Protein 4URG (pdb70)

InterPro domains:
  IPR000160 GGDEF domain [PF00990] (88-239)
  IPR000160 GGDEF domain [PS50887] (118-248)
  IPR000160 GGDEF domain [SM00267] (77-247)
  IPR000160 GGDEF domain [TIGR00254] (84-241)
  IPR000160 GGDEF domain [cd01949] (89-239)
  IPR029787 Nucleotide cyclase [SSF55073] (93-240)
  IPR043128 Reverse transcriptase/Diguanylate cyclase domain [G3DSA:3.30.70.270] (81-245)
  IPR052163 Diguanylate Cyclase/Regulatory Protein [PTHR46663] (60-241)

Foldseek 3Di:
DPVLQPAAEQVRCQVLVQVLLVVCVVVVAKKKKKKKAWADLVVCCVPPNVVVSSQLVNQLSVQLCVQADPSKGWYPYDDRMIMIMGTRDDPVCVVVVCVSSQVSQQAFDQDVNDTHHIGMFMFMFMPPPQHSGPVRRNVRRVVRSVVVVD/DVLQPAAAVVVCQVVVQVLLVVCVVVVAKKKKKKKAWACLVVCCVPPNVVLSSQLQNQLSVLLCVLADPSKGWYDYDDGMIMIMHHRDDPVCVVVSLVSSQVSQQAWDCDPNDTHHIGMFMFMFMPPVQHSGPVRRVVRRVVQSVVCVVVVHRGGD

Radius of gyration: 20.71 Å; Cα contacts (8 Å, |Δi|>4): 534; chains: 2; bounding box: 66×49×37 Å

CATH classification: 3.30.70.270

Nearest PDB structures (foldseek):
  4urg-assembly1_A  TM=1.007E+00  e=1.126E-33  Thermotoga maritima
  4urs-assembly1_A  TM=9.923E-01  e=4.150E-30  Thermotoga maritima
  4urq-assembly1_Z  TM=9.548E-01  e=1.248E-26  Thermotoga maritima
  6et7-assembly1_B  TM=9.141E-01  e=1.870E-13  Idiomarina sp. A28L
  5llw-assembly1_B  TM=9.123E-01  e=2.002E-13  Idiomarina sp. A28L

Organism: Thermotoga maritima (strain ATCC 43589 / DSM 3109 / JCM 10099 / NBRC 100826 / MSB8) (NCBI:txid243274)

Solvent-accessible surface area: 16384 Å² total; per-residue (Å²): 102,14,35,55,22,46,2,18,51,49,62,93,0,29,101,73,0,44,184,55,5,92,60,1,157,185,84,71,77,88,0,2,0,0,6,0,31,6,51,33,5,158,63,15,24,104,97,91,16,35,88,19,2,20,88,0,6,109,39,1,1,136,71,0,90,96,129,15,182,242,62,21,13,3,0,41,26,16,32,28,40,0,0,0,0,4,50,68,17,94,95,127,97,11,157,61,18,42,111,93,0,38,58,5,1,130,70,69,6,188,18,164,137,112,130,9,62,5,78,4,51,34,3,16,0,49,7,72,133,30,11,141,52,0,76,72,0,5,134,42,0,54,102,99,7,128,125,92,103,155,35,113,43,20,68,2,39,74,41,160,108,0,35,112,39,0,58,162,35,4,85,77,1,127,213,89,70,69,102,0,2,0,0,2,0,6,5,23,36,10,123,57,15,35,112,99,103,28,65,128,12,0,26,83,0,2,107,37,0,0,137,69,0,89,108,108,20,133,246,66,15,5,4,0,11,51,21,35,41,26,0,0,0,0,1,37,35,10,101,101,137,118,8,135,50,7,1,106,78,0,12,55,3,0,120,75,79,2,147,7,138,134,62,122,9,62,8,56,0,6,0,0,0,0,35,8,77,115,32,15,121,45,0,85,76,0,7,162,33,0,26,69,37,0,22,98,0,51,90,104,146,48,55,67,66,59

B-factor: mean 25.07, std 15.06, range [3.0, 107.44]

Sequence (306 aa):
HDPLTGLPNRRYFFELGNRYLDLAKREGKKVFVLFVDLAGFKAINDTYGHLSGDEVLKTVSKRILDRVRRSDVVARYGGDEFTILLYDMKEEYLKSLLERILSTFREPVRVENKHLSVTPNIGVARFPEDGENLEELLKVADMRMYKAKEDPLTGLPNRRYFFELGNRYLDLAKREGKKVFVLFVDLAGFKAINDTYGHHLSGDEVLKTVSKRILDRRVRRSDVVARYGGDEFTILLYDMKEEYLKSLLERILSTFREPVRVENNKHLSVTPNIGVARFPEDGENLEELLKVADMRMYKAKEMKVPYFS

Structure (mmCIF, N/CA/C/O backbone):
data_4URG
#
_entry.id   4URG
#
_cell.length_a   108.890
_cell.length_b   52.120
_cell.length_c   73.710
_cell.angle_alpha   90.00
_cell.angle_beta   124.05
_cell.angle_gamma   90.00
#
_symmetry.space_group_name_H-M   'C 1 2 1'
#
loop_
_entity.id
_entity.type
_entity.pdbx_description
1 polymer 'DIGUANYLATE CYCLASE'
2 non-polymer "9,9'-[(2R,3R,3aS,5S,7aR,9R,10R,10aS,12S,14aR)-3,5,10,12-tetrahydroxy-5,12-dioxidooctahydro-2H,7H-difuro[3,2-d:3',2'-j][1,3,7,9,2,8]tetraoxadiphosphacyclododecine-2,9-diyl]bis(2-amino-1,9-dihydro-6H-purin-6-one)"
3 water water
#
loop_
_atom_site.group_PDB
_atom_site.id
_atom_site.type_symbol
_atom_site.label_atom_id
_atom_site.label_alt_id
_atom_site.label_comp_id
_atom_site.label_asym_id
_atom_site.label_entity_id
_atom_site.label_seq_id
_atom_site.pdbx_PDB_ins_code
_atom_site.Cartn_x
_atom_site.Cartn_y
_atom_site.Cartn_z
_atom_site.occupancy
_atom_site.B_iso_or_equiv
_atom_site.auth_seq_id
_atom_site.auth_comp_id
_atom_site.auth_asym_id
_atom_site.auth_atom_id
_atom_site.pdbx_PDB_model_num
ATOM 1 N N . HIS A 1 1 ? 2.940 -0.856 6.552 1.00 29.06 90 HIS A N 1
ATOM 2 C CA . HIS A 1 1 ? 3.593 -0.100 7.613 1.00 28.96 90 HIS A CA 1
ATOM 3 C C . HIS A 1 1 ? 2.773 0.018 8.892 1.00 30.47 90 HIS A C 1
ATOM 4 O O . HIS A 1 1 ? 1.541 0.045 8.832 1.00 30.52 90 HIS A O 1
ATOM 11 N N . ASP A 1 2 ? 3.466 0.093 10.053 1.00 22.10 91 ASP A N 1
ATOM 12 C CA . ASP A 1 2 ? 2.829 0.238 11.361 1.00 19.57 91 ASP A CA 1
ATOM 13 C C . ASP A 1 2 ? 1.868 1.448 11.345 1.00 21.76 91 ASP A C 1
ATOM 14 O O . ASP A 1 2 ? 2.316 2.548 11.032 1.00 21.04 91 ASP A O 1
ATOM 19 N N . PRO A 1 3 ? 0.550 1.294 11.618 1.00 19.19 92 PRO A N 1
ATOM 20 C CA . PRO A 1 3 ? -0.331 2.475 11.561 1.00 19.20 92 PRO A CA 1
ATOM 21 C C . PRO A 1 3 ? 0.021 3.600 12.536 1.00 21.74 92 PRO A C 1
ATOM 22 O O . PRO A 1 3 ? -0.030 4.755 12.132 1.00 20.97 92 PRO A O 1
ATOM 26 N N . LEU A 1 4 ? 0.405 3.276 13.794 1.00 18.69 93 LEU A N 1
ATOM 27 C CA . LEU A 1 4 ? 0.719 4.313 14.793 1.00 18.89 93 LEU A CA 1
ATOM 28 C C . LEU A 1 4 ? 1.943 5.168 14.497 1.00 22.47 93 LEU A C 1
ATOM 29 O O . LEU A 1 4 ? 1.841 6.394 14.480 1.00 21.74 93 LEU A O 1
ATOM 34 N N . THR A 1 5 ? 3.090 4.525 14.240 1.00 19.28 94 THR A N 1
ATOM 35 C CA . THR A 1 5 ? 4.364 5.221 14.006 1.00 18.95 94 THR A CA 1
ATOM 36 C C . THR A 1 5 ? 4.714 5.514 12.540 1.00 22.91 94 THR A C 1
ATOM 37 O O . THR A 1 5 ? 5.609 6.324 12.293 1.00 23.00 94 THR A O 1
ATOM 41 N N . GLY A 1 6 ? 4.071 4.818 11.601 1.00 19.47 95 GLY A N 1
ATOM 42 C CA . GLY A 1 6 ? 4.376 4.941 10.173 1.00 19.77 95 GLY A CA 1
ATOM 43 C C . GLY A 1 6 ? 5.651 4.194 9.779 1.00 23.85 95 GLY A C 1
ATOM 44 O O . GLY A 1 6 ? 6.045 4.163 8.608 1.00 23.71 95 GLY A O 1
ATOM 45 N N . LEU A 1 7 ? 6.300 3.553 10.751 1.00 19.15 96 LEU A N 1
ATOM 46 C CA . LEU A 1 7 ? 7.530 2.802 10.523 1.00 17.68 96 LEU A CA 1
ATOM 47 C C . LEU A 1 7 ? 7.233 1.450 9.912 1.00 22.28 96 LEU A C 1
ATOM 48 O O . LEU A 1 7 ? 6.158 0.896 10.151 1.00 22.39 96 LEU A O 1
ATOM 53 N N . PRO A 1 8 ? 8.224 0.807 9.247 1.00 19.46 97 PRO A N 1
ATOM 54 C CA . PRO A 1 8 ? 8.029 -0.597 8.818 1.00 19.19 97 PRO A CA 1
ATOM 55 C C . PRO A 1 8 ? 7.681 -1.482 10.010 1.00 21.97 97 PRO A C 1
ATOM 56 O O . PRO A 1 8 ? 8.118 -1.184 11.123 1.00 21.84 97 PRO A O 1
ATOM 60 N N . ASN A 1 9 ? 6.895 -2.544 9.816 1.00 17.92 98 ASN A N 1
ATOM 61 C CA . ASN A 1 9 ? 6.556 -3.460 10.894 1.00 18.85 98 ASN A CA 1
ATOM 62 C C . ASN A 1 9 ? 7.575 -4.600 10.933 1.00 24.34 98 ASN A C 1
ATOM 63 O O . ASN A 1 9 ? 8.539 -4.564 10.171 1.00 24.48 98 ASN A O 1
ATOM 68 N N . ARG A 1 10 ? 7.338 -5.606 11.813 1.00 23.34 99 ARG A N 1
ATOM 69 C CA . ARG A 1 10 ? 8.134 -6.833 12.000 1.00 24.94 99 ARG A CA 1
ATOM 70 C C . ARG A 1 10 ? 8.272 -7.564 10.662 1.00 29.60 99 ARG A C 1
ATOM 71 O O . ARG A 1 10 ? 9.389 -7.924 10.282 1.00 27.34 99 ARG A O 1
ATOM 79 N N . ARG A 1 11 ? 7.143 -7.730 9.932 1.00 28.13 100 ARG A N 1
ATOM 80 C CA . ARG A 1 11 ? 7.099 -8.385 8.622 1.00 29.28 100 ARG A CA 1
ATOM 81 C C . ARG A 1 11 ? 7.987 -7.668 7.592 1.00 31.42 100 ARG A C 1
ATOM 82 O O . ARG A 1 11 ? 8.787 -8.318 6.923 1.00 30.91 100 ARG A O 1
ATOM 90 N N . TYR A 1 12 ? 7.887 -6.334 7.525 1.00 27.75 101 TYR A N 1
ATOM 91 C CA . TYR A 1 12 ? 8.648 -5.479 6.628 1.00 27.42 101 TYR A CA 1
ATOM 92 C C . TYR A 1 12 ? 10.130 -5.374 6.989 1.00 29.07 101 TYR A C 1
ATOM 93 O O . TYR A 1 12 ? 10.962 -5.289 6.089 1.00 29.78 101 TYR A O 1
ATOM 102 N N . PHE A 1 13 ? 10.469 -5.390 8.297 1.00 21.11 102 PHE A N 1
ATOM 103 C CA . PHE A 1 13 ? 11.855 -5.352 8.761 1.00 17.98 102 PHE A CA 1
ATOM 104 C C . PHE A 1 13 ? 12.600 -6.553 8.201 1.00 20.42 102 PHE A C 1
ATOM 105 O O . PHE A 1 13 ? 13.773 -6.452 7.850 1.00 19.55 102 PHE A O 1
ATOM 113 N N . PHE A 1 14 ? 11.903 -7.679 8.101 1.00 18.77 103 PHE A N 1
ATOM 114 C CA . PHE A 1 14 ? 12.481 -8.908 7.565 1.00 20.25 103 PHE A CA 1
ATOM 115 C C . PHE A 1 14 ? 12.643 -8.872 6.059 1.00 24.33 103 PHE A C 1
ATOM 116 O O . PHE A 1 14 ? 13.727 -9.172 5.556 1.00 24.86 103 PHE A O 1
ATOM 124 N N . GLU A 1 15 ? 11.543 -8.574 5.349 1.00 21.35 104 GLU A N 1
ATOM 125 C CA . GLU A 1 15 ? 11.502 -8.455 3.889 1.00 20.63 104 GLU A CA 1
ATOM 126 C C . GLU A 1 15 ? 12.628 -7.529 3.413 1.00 23.75 104 GLU A C 1
ATOM 127 O O . GLU A 1 15 ? 13.388 -7.899 2.516 1.00 23.60 104 GLU A O 1
ATOM 133 N N . LEU A 1 16 ? 12.792 -6.363 4.070 1.00 19.95 105 LEU A N 1
ATOM 134 C CA . LEU A 1 16 ? 13.857 -5.397 3.763 1.00 18.99 105 LEU A CA 1
ATOM 135 C C . LEU A 1 16 ? 15.236 -5.896 4.229 1.00 20.73 105 LEU A C 1
ATOM 136 O O . LEU A 1 16 ? 16.172 -5.937 3.437 1.00 19.14 105 LEU A O 1
ATOM 141 N N . GLY A 1 17 ? 15.362 -6.170 5.533 1.00 16.05 106 GLY A N 1
ATOM 142 C CA . GLY A 1 17 ? 16.589 -6.593 6.202 1.00 15.03 106 GLY A CA 1
ATOM 143 C C . GLY A 1 17 ? 17.266 -7.803 5.601 1.00 16.52 106 GLY A C 1
ATOM 144 O O . GLY A 1 17 ? 18.491 -7.832 5.526 1.00 15.38 106 GLY A O 1
ATOM 145 N N . ASN A 1 18 ? 16.494 -8.801 5.158 1.00 15.05 107 ASN A N 1
ATOM 146 C CA . ASN A 1 18 ? 17.111 -9.983 4.515 1.00 15.53 107 ASN A CA 1
ATOM 147 C C . ASN A 1 18 ? 17.870 -9.656 3.229 1.00 16.56 107 ASN A C 1
ATOM 148 O O . ASN A 1 18 ? 18.978 -10.185 3.009 1.00 15.49 107 ASN A O 1
ATOM 153 N N . ARG A 1 19 ? 17.356 -8.680 2.466 1.00 14.20 108 ARG A N 1
ATOM 154 C CA . ARG A 1 19 ? 18.028 -8.186 1.269 1.00 13.53 108 ARG A CA 1
ATOM 155 C C . ARG A 1 19 ? 19.288 -7.445 1.611 1.00 14.39 108 ARG A C 1
ATOM 156 O O . ARG A 1 19 ? 20.293 -7.609 0.919 1.00 13.89 108 ARG A O 1
ATOM 164 N N . TYR A 1 20 ? 19.260 -6.608 2.680 1.00 12.93 109 TYR A N 1
ATOM 165 C CA . TYR A 1 20 ? 20.492 -5.922 3.127 1.00 12.21 109 TYR A CA 1
ATOM 166 C C . TYR A 1 20 ? 21.568 -6.900 3.537 1.00 13.15 109 TYR A C 1
ATOM 167 O O . TYR A 1 20 ? 22.758 -6.618 3.344 1.00 11.79 109 TYR A O 1
ATOM 176 N N . LEU A 1 21 ? 21.162 -8.021 4.168 1.00 12.11 110 LEU A N 1
ATOM 177 C CA . LEU A 1 21 ? 22.150 -9.028 4.570 1.00 12.02 110 LEU A CA 1
ATOM 178 C C . LEU A 1 21 ? 22.772 -9.697 3.356 1.00 13.33 110 LEU A C 1
ATOM 179 O O . LEU A 1 21 ? 23.971 -9.963 3.347 1.00 14.92 110 LEU A O 1
ATOM 184 N N . ASP A 1 22 ? 21.970 -9.925 2.337 1.00 10.66 111 ASP A N 1
ATOM 185 C CA . ASP A 1 22 ? 22.427 -10.521 1.077 1.00 10.86 111 ASP A CA 1
ATOM 186 C C . ASP A 1 22 ? 23.376 -9.543 0.389 1.00 12.57 111 ASP A C 1
ATOM 187 O O . ASP A 1 22 ? 24.413 -9.949 -0.127 1.00 11.07 111 ASP A O 1
ATOM 192 N N . LEU A 1 23 ? 23.049 -8.225 0.442 1.00 9.05 112 LEU A N 1
ATOM 193 C CA . LEU A 1 23 ? 23.919 -7.194 -0.128 1.00 7.58 112 LEU A CA 1
ATOM 194 C C . LEU A 1 23 ? 25.245 -7.142 0.602 1.00 10.48 112 LEU A C 1
ATOM 195 O O . LEU A 1 23 ? 26.293 -7.062 -0.053 1.00 8.78 112 LEU A O 1
ATOM 200 N N . ALA A 1 24 ? 25.213 -7.164 1.963 1.00 8.21 113 ALA A N 1
ATOM 201 C CA . ALA A 1 24 ? 26.429 -7.096 2.776 1.00 8.51 113 ALA A CA 1
ATOM 202 C C . ALA A 1 24 ? 27.331 -8.287 2.480 1.00 13.77 113 ALA A C 1
ATOM 203 O O . ALA A 1 24 ? 28.544 -8.133 2.453 1.00 14.87 113 ALA A O 1
ATOM 205 N N . LYS A 1 25 ? 26.737 -9.472 2.266 1.00 11.37 114 LYS A N 1
ATOM 206 C CA . LYS A 1 25 ? 27.473 -10.704 1.922 1.00 12.12 114 LYS A CA 1
ATOM 207 C C . LYS A 1 25 ? 28.271 -10.496 0.621 1.00 15.01 114 LYS A C 1
ATOM 208 O O . LYS A 1 25 ? 29.480 -10.747 0.544 1.00 14.28 114 LYS A O 1
ATOM 214 N N . ARG A 1 26 ? 27.581 -9.996 -0.396 1.00 13.85 115 ARG A N 1
ATOM 215 C CA . ARG A 1 26 ? 28.186 -9.724 -1.689 1.00 13.23 115 ARG A CA 1
ATOM 216 C C . ARG A 1 26 ? 29.261 -8.625 -1.603 1.00 15.96 115 ARG A C 1
ATOM 217 O O . ARG A 1 26 ? 30.359 -8.790 -2.148 1.00 15.89 115 ARG A O 1
ATOM 225 N N . GLU A 1 27 ? 28.966 -7.520 -0.902 1.00 11.84 116 GLU A N 1
ATOM 226 C CA . GLU A 1 27 ? 29.875 -6.374 -0.762 1.00 10.57 116 GLU A CA 1
ATOM 227 C C . GLU A 1 27 ? 30.976 -6.537 0.261 1.00 16.08 116 GLU A C 1
ATOM 228 O O . GLU A 1 27 ? 31.873 -5.702 0.287 1.00 16.53 116 GLU A O 1
ATOM 234 N N . GLY A 1 28 ? 30.921 -7.596 1.071 1.00 14.06 117 GLY A N 1
ATOM 235 C CA . GLY A 1 28 ? 31.933 -7.837 2.091 1.00 14.15 117 GLY A CA 1
ATOM 236 C C . GLY A 1 28 ? 31.825 -6.812 3.204 1.00 18.95 117 GLY A C 1
ATOM 237 O O . GLY A 1 28 ? 32.837 -6.355 3.735 1.00 17.16 117 GLY A O 1
ATOM 238 N N . LYS A 1 29 ? 30.570 -6.397 3.529 1.00 14.64 118 LYS A N 1
ATOM 239 C CA . LYS A 1 29 ? 30.344 -5.413 4.595 1.00 13.94 118 LYS A CA 1
ATOM 240 C C . LYS A 1 29 ? 29.686 -6.046 5.818 1.00 12.84 118 LYS A C 1
ATOM 241 O O . LYS A 1 29 ? 29.128 -7.132 5.721 1.00 12.75 118 LYS A O 1
ATOM 247 N N . LYS A 1 30 ? 29.787 -5.381 6.971 1.00 10.20 119 LYS A N 1
ATOM 248 C CA . LYS A 1 30 ? 29.154 -5.862 8.210 1.00 9.74 119 LYS A CA 1
ATOM 249 C C . LYS A 1 30 ? 27.846 -5.121 8.429 1.00 11.03 119 LYS A C 1
ATOM 250 O O . LYS A 1 30 ? 27.722 -3.971 8.007 1.00 10.85 119 LYS A O 1
ATOM 256 N N . VAL A 1 31 ? 26.883 -5.762 9.078 1.00 7.23 120 VAL A N 1
ATOM 257 C CA . VAL A 1 31 ? 25.601 -5.124 9.374 1.00 6.73 120 VAL A CA 1
ATOM 258 C C . VAL A 1 31 ? 25.373 -5.315 10.8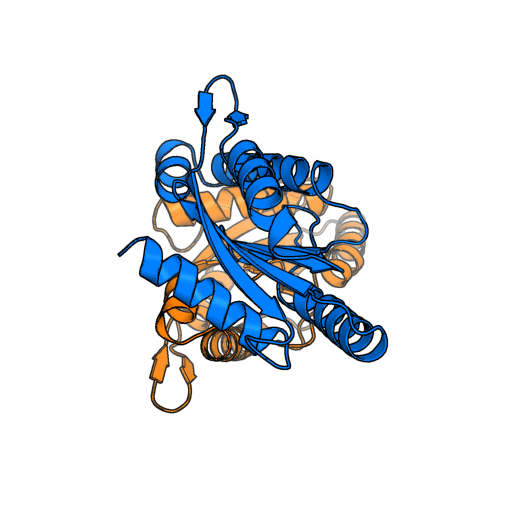87 1.00 11.12 120 VAL A C 1
ATOM 259 O O . VAL A 1 31 ? 25.624 -6.407 11.414 1.00 10.99 120 VAL A O 1
ATOM 263 N N . PHE A 1 32 ? 24.949 -4.244 11.595 1.00 5.73 121 PHE A N 1
ATOM 264 C CA . PHE A 1 32 ? 24.723 -4.373 13.028 1.00 5.93 121 PHE A CA 1
ATOM 265 C C . PHE A 1 32 ? 23.231 -4.301 13.227 1.00 9.86 121 PHE A C 1
ATOM 266 O O . PHE A 1 32 ? 22.566 -3.519 12.545 1.00 8.99 121 PHE A O 1
ATOM 274 N N . VAL A 1 33 ? 22.702 -5.200 14.073 1.00 7.42 122 VAL A N 1
ATOM 275 C CA . VAL A 1 33 ? 21.257 -5.324 14.361 1.00 7.54 122 VAL A CA 1
ATOM 276 C C . VAL A 1 33 ? 21.082 -4.972 15.832 1.00 10.77 122 VAL A C 1
ATOM 277 O O . VAL A 1 33 ? 21.678 -5.626 16.693 1.00 10.43 122 VAL A O 1
ATOM 281 N N . LEU A 1 34 ? 20.296 -3.923 16.102 1.00 7.26 123 LEU A N 1
ATOM 282 C CA . LEU A 1 34 ? 20.055 -3.451 17.451 1.00 8.35 123 LEU A CA 1
ATOM 283 C C . LEU A 1 34 ? 18.631 -3.824 17.835 1.00 13.49 123 LEU A C 1
ATOM 284 O O . LEU A 1 34 ? 17.713 -3.620 17.040 1.00 13.40 123 LEU A O 1
ATOM 289 N N . PHE A 1 35 ? 18.459 -4.387 19.047 1.00 10.26 124 PHE A N 1
ATOM 290 C CA . PHE A 1 35 ? 17.140 -4.717 19.589 1.00 11.20 124 PHE A CA 1
ATOM 291 C C . PHE A 1 35 ? 16.954 -3.764 20.752 1.00 12.46 124 PHE A C 1
ATOM 292 O O . PHE A 1 35 ? 17.752 -3.785 21.687 1.00 12.23 124 PHE A O 1
ATOM 300 N N . VAL A 1 36 ? 15.944 -2.881 20.668 1.00 10.35 125 VAL A N 1
ATOM 301 C CA . VAL A 1 36 ? 15.689 -1.803 21.631 1.00 9.37 125 VAL A CA 1
ATOM 302 C C . VAL A 1 36 ? 14.378 -2.068 22.354 1.00 14.65 125 VAL A C 1
ATOM 303 O O . VAL A 1 36 ? 13.321 -2.120 21.721 1.00 12.82 125 VAL A O 1
ATOM 307 N N . ASP A 1 37 ? 14.452 -2.238 23.675 1.00 12.93 126 ASP A N 1
ATOM 308 C CA . ASP A 1 37 ? 13.274 -2.419 24.510 1.00 14.33 126 ASP A CA 1
ATOM 309 C C . ASP A 1 37 ? 13.078 -1.119 25.236 1.00 15.62 126 ASP A C 1
ATOM 310 O O . ASP A 1 37 ? 14.060 -0.512 25.666 1.00 14.66 126 ASP A O 1
ATOM 315 N N . LEU A 1 38 ? 11.830 -0.678 25.386 1.00 13.56 127 LEU A N 1
ATOM 316 C CA . LEU A 1 38 ? 11.537 0.568 26.089 1.00 13.24 127 LEU A CA 1
ATOM 317 C C . LEU A 1 38 ? 10.760 0.221 27.349 1.00 18.91 127 LEU A C 1
ATOM 318 O O . LEU A 1 38 ? 9.689 -0.391 27.261 1.00 19.20 127 LEU A O 1
ATOM 323 N N . ALA A 1 39 ? 11.327 0.545 28.507 1.00 15.08 128 ALA A N 1
ATOM 324 C CA . ALA A 1 39 ? 10.683 0.297 29.788 1.00 14.87 128 ALA A CA 1
ATOM 325 C C . ALA A 1 39 ? 9.978 1.579 30.243 1.00 21.00 128 ALA A C 1
ATOM 326 O O . ALA A 1 39 ? 10.450 2.685 29.940 1.00 20.88 128 ALA A O 1
ATOM 328 N N . GLY A 1 40 ? 8.824 1.417 30.894 1.00 17.47 129 GLY A N 1
ATOM 329 C CA . GLY A 1 40 ? 8.074 2.553 31.411 1.00 17.51 129 GLY A CA 1
ATOM 330 C C . GLY A 1 40 ? 6.746 2.824 30.750 1.00 22.14 129 GLY A C 1
ATOM 331 O O . GLY A 1 40 ? 6.013 3.696 31.226 1.00 19.85 129 GLY A O 1
ATOM 332 N N . PHE A 1 41 ? 6.353 2.023 29.718 1.00 19.06 130 PHE A N 1
ATOM 333 C CA . PHE A 1 41 ? 5.039 2.187 29.084 1.00 18.94 130 PHE A CA 1
ATOM 334 C C . PHE A 1 41 ? 3.905 1.668 29.966 1.00 23.19 130 PHE A C 1
ATOM 335 O O . PHE A 1 41 ? 2.797 2.195 29.868 1.00 21.29 130 PHE A O 1
ATOM 343 N N . LYS A 1 42 ? 4.170 0.659 30.826 1.00 21.88 131 LYS A N 1
ATOM 344 C CA . LYS A 1 42 ? 3.131 0.148 31.717 1.00 22.55 131 LYS A CA 1
ATOM 345 C C . LYS A 1 42 ? 2.694 1.273 32.671 1.00 24.88 131 LYS A C 1
ATOM 346 O O . LYS A 1 42 ? 1.500 1.496 32.813 1.00 23.61 131 LYS A O 1
ATOM 352 N N . ALA A 1 43 ? 3.662 1.978 33.301 1.00 20.92 132 ALA A N 1
ATOM 353 C CA . ALA A 1 43 ? 3.357 3.092 34.212 1.00 20.03 132 ALA A CA 1
ATOM 354 C C . ALA A 1 43 ? 2.641 4.230 33.476 1.00 20.73 132 ALA A C 1
ATOM 355 O O . ALA A 1 43 ? 1.646 4.758 33.986 1.00 22.00 132 ALA A O 1
ATOM 357 N N . ILE A 1 44 ? 3.100 4.574 32.248 1.00 15.67 133 ILE A N 1
ATOM 358 C CA . ILE A 1 44 ? 2.456 5.649 31.471 1.00 15.11 133 ILE A CA 1
ATOM 359 C C . ILE A 1 44 ? 1.022 5.265 31.113 1.00 20.88 133 ILE A C 1
ATOM 360 O O . ILE A 1 44 ? 0.113 6.095 31.232 1.00 20.39 133 ILE A O 1
ATOM 365 N N . ASN A 1 45 ? 0.834 4.012 30.652 1.00 17.64 134 ASN A N 1
ATOM 366 C CA . ASN A 1 45 ? -0.477 3.521 30.242 1.00 17.88 134 ASN A CA 1
ATOM 367 C C . ASN A 1 45 ? -1.416 3.450 31.433 1.00 22.63 134 ASN A C 1
ATOM 368 O O . ASN A 1 45 ? -2.548 3.897 31.307 1.00 22.32 134 ASN A O 1
ATOM 373 N N . ASP A 1 46 ? -0.941 2.942 32.585 1.00 20.38 135 ASP A N 1
ATOM 374 C CA . ASP A 1 46 ? -1.776 2.833 33.794 1.00 20.50 135 ASP A CA 1
ATOM 375 C C . ASP A 1 46 ? -2.186 4.188 34.357 1.00 25.25 135 ASP A C 1
ATOM 376 O O . ASP A 1 46 ? -3.340 4.367 34.747 1.00 27.08 135 ASP A O 1
ATOM 381 N N . THR A 1 47 ? -1.266 5.149 34.359 1.00 20.04 136 THR A N 1
ATOM 382 C CA . THR A 1 47 ? -1.510 6.473 34.918 1.00 18.53 136 THR A CA 1
ATOM 383 C C . THR A 1 47 ? -2.316 7.419 34.019 1.00 21.84 136 THR A C 1
ATOM 384 O O . THR A 1 47 ? -3.296 8.029 34.471 1.00 22.11 136 THR A O 1
ATOM 388 N N . TYR A 1 48 ? -1.881 7.574 32.765 1.00 16.15 137 TYR A N 1
ATOM 389 C CA . TYR A 1 48 ? -2.428 8.531 31.817 1.00 15.75 137 TYR A CA 1
ATOM 390 C C . TYR A 1 48 ? -3.341 7.962 30.728 1.00 21.31 137 TYR A C 1
ATOM 391 O O . TYR A 1 48 ? -3.999 8.735 30.045 1.00 22.57 137 TYR A O 1
ATOM 400 N N . GLY A 1 49 ? -3.346 6.649 30.555 1.00 20.24 138 GLY A N 1
ATOM 401 C CA . GLY A 1 49 ? -4.133 6.006 29.513 1.00 21.06 138 GLY A CA 1
ATOM 402 C C . GLY A 1 49 ? -3.270 5.610 28.330 1.00 24.45 138 GLY A C 1
ATOM 403 O O . GLY A 1 49 ? -2.209 6.212 28.097 1.00 22.33 138 GLY A O 1
ATOM 404 N N . HIS A 1 50 ? -3.724 4.602 27.565 1.00 20.72 139 HIS A N 1
ATOM 405 C CA . HIS A 1 50 ? -2.986 4.081 26.402 1.00 21.78 139 HIS A CA 1
ATOM 406 C C . HIS A 1 50 ? -2.705 5.104 25.309 1.00 23.35 139 HIS A C 1
ATOM 407 O O . HIS A 1 50 ? -1.662 5.004 24.643 1.00 22.48 139 HIS A O 1
ATOM 414 N N . LEU A 1 51 ? -3.603 6.094 25.152 1.00 19.58 140 LEU A N 1
ATOM 415 C CA . LEU A 1 51 ? -3.457 7.163 24.178 1.00 21.13 140 LEU A CA 1
ATOM 416 C C . LEU A 1 51 ? -2.238 8.030 24.449 1.00 23.34 140 LEU A C 1
ATOM 417 O O . LEU A 1 51 ? -1.572 8.410 23.499 1.00 22.40 140 LEU A O 1
ATOM 422 N N . SER A 1 52 ? -1.922 8.326 25.735 1.00 18.33 141 SER A N 1
ATOM 423 C CA . SER A 1 52 ? -0.717 9.090 26.094 1.00 17.14 141 SER A CA 1
ATOM 424 C C . SER A 1 52 ? 0.509 8.244 25.795 1.00 18.04 141 SER A C 1
ATOM 425 O O . SER A 1 52 ? 1.490 8.788 25.286 1.00 19.58 141 SER A O 1
ATOM 428 N N . GLY A 1 53 ? 0.428 6.933 26.075 1.00 14.80 142 GLY A N 1
ATOM 429 C CA . GLY A 1 53 ? 1.500 5.976 25.770 1.00 15.75 142 GLY A CA 1
ATOM 430 C C . GLY A 1 53 ? 1.777 5.927 24.276 1.00 19.55 142 GLY A C 1
ATOM 431 O O . GLY A 1 53 ? 2.935 5.910 23.843 1.00 17.06 142 GLY A O 1
ATOM 432 N N . ASP A 1 54 ? 0.694 5.972 23.464 1.00 16.97 143 ASP A N 1
ATOM 433 C CA . ASP A 1 54 ? 0.783 6.001 21.997 1.00 16.97 143 ASP A CA 1
ATOM 434 C C . ASP A 1 54 ? 1.444 7.285 21.508 1.00 20.16 143 ASP A C 1
ATOM 435 O O . ASP A 1 54 ? 2.248 7.223 20.581 1.00 18.45 143 ASP A O 1
ATOM 440 N N . GLU A 1 55 ? 1.154 8.444 22.151 1.00 16.41 144 GLU A N 1
ATOM 441 C CA . GLU A 1 55 ? 1.811 9.715 21.810 1.00 15.63 144 GLU A CA 1
ATOM 442 C C . GLU A 1 55 ? 3.320 9.666 22.110 1.00 16.26 144 GLU A C 1
ATOM 443 O O . GLU A 1 55 ? 4.105 10.233 21.341 1.00 15.25 144 GLU A O 1
ATOM 449 N N . VAL A 1 56 ? 3.713 9.007 23.216 1.00 12.58 145 VAL A N 1
ATOM 450 C CA . VAL A 1 56 ? 5.126 8.808 23.578 1.00 13.72 145 VAL A CA 1
ATOM 451 C C . VAL A 1 56 ? 5.823 7.956 22.478 1.00 18.20 145 VAL A C 1
ATOM 452 O O . VAL A 1 56 ? 6.885 8.351 21.977 1.00 16.90 145 VAL A O 1
ATOM 456 N N . LEU A 1 57 ? 5.187 6.828 22.073 1.00 15.44 146 LEU A N 1
ATOM 457 C CA . LEU A 1 57 ? 5.710 5.947 21.021 1.00 16.46 146 LEU A CA 1
ATOM 458 C C . LEU A 1 57 ? 5.926 6.680 19.703 1.00 19.21 146 LEU A C 1
ATOM 459 O O . LEU A 1 57 ? 6.972 6.499 19.063 1.00 16.40 146 LEU A O 1
ATOM 464 N N . LYS A 1 58 ? 4.941 7.508 19.305 1.00 14.86 147 LYS A N 1
ATOM 465 C CA . LYS A 1 58 ? 4.965 8.297 18.080 1.00 15.45 147 LYS A CA 1
ATOM 466 C C . LYS A 1 58 ? 6.105 9.313 18.065 1.00 17.51 147 LYS A C 1
ATOM 467 O O . LYS A 1 58 ? 6.784 9.444 17.047 1.00 16.25 147 LYS A O 1
ATOM 473 N N . THR A 1 59 ? 6.322 10.024 19.175 1.00 13.27 148 THR A N 1
ATOM 474 C CA . THR A 1 59 ? 7.390 11.026 19.284 1.00 12.76 148 THR A CA 1
ATOM 475 C C . THR A 1 59 ? 8.769 10.374 19.267 1.00 16.16 148 THR A C 1
ATOM 476 O O . THR A 1 59 ? 9.651 10.838 18.559 1.00 17.62 148 THR A O 1
ATOM 480 N N . VAL A 1 60 ? 8.942 9.299 20.031 1.00 13.27 149 VAL A N 1
ATOM 481 C CA . VAL A 1 60 ? 10.173 8.515 20.147 1.00 13.53 149 VAL A CA 1
ATOM 482 C C . VAL A 1 60 ? 10.565 7.921 18.753 1.00 14.52 149 VAL A C 1
ATOM 483 O O . VAL A 1 60 ? 11.727 8.034 18.339 1.00 12.16 149 VAL A O 1
ATOM 487 N N . SER A 1 61 ? 9.569 7.402 18.002 1.00 12.03 150 SER A N 1
ATOM 488 C CA . SER A 1 61 ? 9.753 6.861 16.634 1.00 13.10 150 SER A CA 1
ATOM 489 C C . SER A 1 61 ? 10.303 7.934 15.691 1.00 16.77 150 SER A C 1
ATOM 490 O O . SER A 1 61 ? 11.291 7.708 14.986 1.00 15.61 150 SER A O 1
ATOM 493 N N . LYS A 1 62 ? 9.653 9.109 15.684 1.00 15.20 151 LYS A N 1
ATOM 494 C CA . LYS A 1 62 ? 10.053 10.247 14.860 1.00 14.69 151 LYS A CA 1
ATOM 495 C C . LYS A 1 62 ? 11.482 10.657 15.196 1.00 15.53 151 LYS A C 1
ATOM 496 O O . LYS A 1 62 ? 12.291 10.813 14.275 1.00 13.17 151 LYS A O 1
ATOM 502 N N . ARG A 1 63 ? 11.798 10.794 16.496 1.00 13.10 152 ARG A N 1
ATOM 503 C CA . ARG A 1 63 ? 13.122 11.202 16.981 1.00 13.70 152 ARG A CA 1
ATOM 504 C C . ARG A 1 63 ? 14.250 10.244 16.523 1.00 16.60 152 ARG A C 1
ATOM 505 O O . ARG A 1 63 ? 15.289 10.730 16.055 1.00 16.25 152 ARG A O 1
ATOM 513 N N . ILE A 1 64 ? 14.046 8.904 16.687 1.00 11.67 153 ILE A N 1
ATOM 514 C CA . ILE A 1 64 ? 15.006 7.884 16.253 1.00 11.21 153 ILE A CA 1
ATOM 515 C C . ILE A 1 64 ? 15.222 7.935 14.730 1.00 15.49 153 ILE A C 1
ATOM 516 O O . ILE A 1 64 ? 16.366 7.890 14.289 1.00 13.97 153 ILE A O 1
ATOM 521 N N . LEU A 1 65 ? 14.128 8.021 13.930 1.00 14.29 154 LEU A N 1
ATOM 522 C CA . LEU A 1 65 ? 14.213 8.093 12.458 1.00 15.04 154 LEU A CA 1
ATOM 523 C C . LEU A 1 65 ? 15.109 9.238 12.018 1.00 18.57 154 LEU A C 1
ATOM 524 O O . LEU A 1 65 ? 15.861 9.092 11.053 1.00 18.65 154 LEU A O 1
ATOM 529 N N . ASP A 1 66 ? 14.990 10.405 12.700 1.00 15.06 155 ASP A N 1
ATOM 530 C CA . ASP A 1 66 ? 15.772 11.586 12.349 1.00 15.56 155 ASP A CA 1
ATOM 531 C C . ASP A 1 66 ? 17.260 11.479 12.716 1.00 16.99 155 ASP A C 1
ATOM 532 O O . ASP A 1 66 ? 18.025 12.362 12.351 1.00 15.10 155 ASP A O 1
ATOM 537 N N . ARG A 1 67 ? 17.657 10.435 13.460 1.00 13.54 156 ARG A N 1
ATOM 538 C CA . ARG A 1 67 ? 19.032 10.294 13.957 1.00 12.71 156 ARG A CA 1
ATOM 539 C C . ARG A 1 67 ? 19.798 9.114 13.409 1.00 13.55 156 ARG A C 1
ATOM 540 O O . ARG A 1 67 ? 20.933 8.874 13.821 1.00 12.65 156 ARG A O 1
ATOM 548 N N . VAL A 1 68 ? 19.193 8.384 12.473 1.00 10.00 157 VAL A N 1
ATOM 549 C CA . VAL A 1 68 ? 19.851 7.283 11.760 1.00 11.21 157 VAL A CA 1
ATOM 550 C C . VAL A 1 68 ? 19.721 7.556 10.280 1.00 13.07 157 VAL A C 1
ATOM 551 O O . VAL A 1 68 ? 18.851 8.327 9.880 1.00 12.84 157 VAL A O 1
ATOM 555 N N . ARG A 1 69 ? 20.560 6.931 9.450 1.00 8.14 158 ARG A N 1
ATOM 556 C CA . ARG A 1 69 ? 20.473 7.151 8.001 1.00 9.10 158 ARG A CA 1
ATOM 557 C C . ARG A 1 69 ? 19.171 6.665 7.396 1.00 13.47 158 ARG A C 1
ATOM 558 O O . ARG A 1 69 ? 18.623 5.655 7.848 1.00 11.51 158 ARG A O 1
ATOM 566 N N . ARG A 1 70 ? 18.683 7.357 6.337 1.00 9.87 159 ARG A N 1
ATOM 567 C CA . ARG A 1 70 ? 17.464 6.935 5.668 1.00 10.93 159 ARG A CA 1
ATOM 568 C C . ARG A 1 70 ? 17.655 5.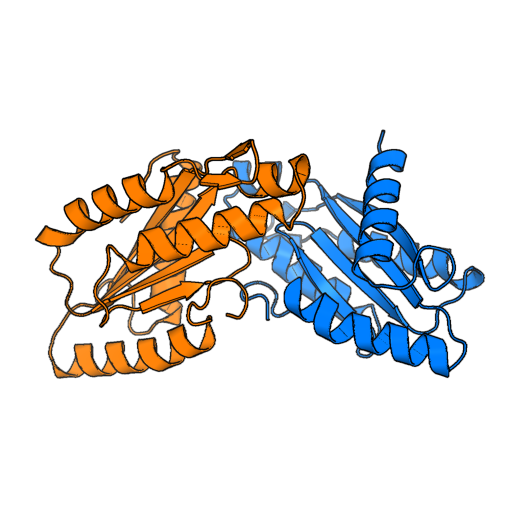571 4.987 1.00 12.71 159 ARG A C 1
ATOM 569 O O . ARG A 1 70 ? 16.682 4.837 4.814 1.00 12.32 159 ARG A O 1
ATOM 577 N N . SER A 1 71 ? 18.925 5.203 4.684 1.00 10.41 160 SER A N 1
ATOM 578 C CA . SER A 1 71 ? 19.290 3.890 4.138 1.00 10.07 160 SER A CA 1
ATOM 579 C C . SER A 1 71 ? 19.335 2.830 5.253 1.00 14.35 160 SER A C 1
ATOM 580 O O . SER A 1 71 ? 19.371 1.648 4.943 1.00 13.63 160 SER A O 1
ATOM 583 N N . ASP A 1 72 ? 19.346 3.224 6.548 1.00 11.09 161 ASP A N 1
ATOM 584 C CA . ASP A 1 72 ? 19.254 2.241 7.650 1.00 9.57 161 ASP A CA 1
ATOM 585 C C . ASP A 1 72 ? 17.769 1.901 7.825 1.00 13.58 161 ASP A C 1
ATOM 586 O O . ASP A 1 72 ? 16.898 2.619 7.308 1.00 14.41 161 ASP A O 1
ATOM 591 N N . VAL A 1 73 ? 17.480 0.824 8.559 1.00 9.34 162 VAL A N 1
ATOM 592 C CA . VAL A 1 73 ? 16.099 0.401 8.784 1.00 10.26 162 VAL A CA 1
ATOM 593 C C . VAL A 1 73 ? 15.744 0.508 10.265 1.00 12.15 162 VAL A C 1
ATOM 594 O O . VAL A 1 73 ? 16.417 -0.081 11.095 1.00 12.44 162 VAL A O 1
ATOM 598 N N . VAL A 1 74 ? 14.649 1.198 10.570 1.00 10.00 163 VAL A N 1
ATOM 599 C CA . VAL A 1 74 ? 14.102 1.317 11.925 1.00 9.88 163 VAL A CA 1
ATOM 600 C C . VAL A 1 74 ? 12.714 0.733 11.814 1.00 13.41 163 VAL A C 1
ATOM 601 O O . VAL A 1 74 ? 11.915 1.193 10.997 1.00 13.32 163 VAL A O 1
ATOM 605 N N . ALA A 1 75 ? 12.419 -0.269 12.621 1.00 10.78 164 ALA A N 1
ATOM 606 C CA . ALA A 1 75 ? 11.079 -0.865 12.606 1.00 10.79 164 ALA A CA 1
ATOM 607 C C . ALA A 1 75 ? 10.497 -0.931 13.995 1.00 15.72 164 ALA A C 1
ATOM 608 O O . ALA A 1 75 ? 11.233 -0.998 14.987 1.00 14.29 164 ALA A O 1
ATOM 610 N N . ARG A 1 76 ? 9.170 -0.906 14.072 1.00 16.11 165 ARG A N 1
ATOM 611 C CA . ARG A 1 76 ? 8.455 -1.100 15.325 1.00 17.32 165 ARG A CA 1
ATOM 612 C C . ARG A 1 76 ? 8.296 -2.596 15.362 1.00 22.54 165 ARG A C 1
ATOM 613 O O . ARG A 1 76 ? 7.546 -3.167 14.572 1.00 23.64 165 ARG A O 1
ATOM 621 N N . TYR A 1 77 ? 9.147 -3.242 16.120 1.00 18.75 166 TYR A N 1
ATOM 622 C CA . TYR A 1 77 ? 9.163 -4.694 16.128 1.00 18.65 166 TYR A CA 1
ATOM 623 C C . TYR A 1 77 ? 7.948 -5.288 16.829 1.00 23.52 166 TYR A C 1
ATOM 624 O O . TYR A 1 77 ? 7.341 -6.245 16.331 1.00 21.47 166 TYR A O 1
ATOM 633 N N . GLY A 1 78 ? 7.623 -4.707 17.971 1.00 20.29 167 GLY A N 1
ATOM 634 C CA . GLY A 1 78 ? 6.477 -5.076 18.787 1.00 21.14 167 GLY A CA 1
ATOM 635 C C . GLY A 1 78 ? 5.945 -3.837 19.460 1.00 27.15 167 GLY A C 1
ATOM 636 O O . GLY A 1 78 ? 6.401 -2.726 19.158 1.00 28.51 167 GLY A O 1
ATOM 637 N N . GLY A 1 79 ? 4.989 -4.030 20.364 1.00 24.00 168 GLY A N 1
ATOM 638 C CA . GLY A 1 79 ? 4.371 -2.968 21.143 1.00 22.79 168 GLY A CA 1
ATOM 639 C C . GLY A 1 79 ? 5.331 -1.882 21.577 1.00 26.70 168 GLY A C 1
ATOM 640 O O . GLY A 1 79 ? 5.189 -0.732 21.155 1.00 29.31 168 GLY A O 1
ATOM 641 N N . ASP A 1 80 ? 6.311 -2.230 22.419 1.00 19.02 169 ASP A N 1
ATOM 642 C CA . ASP A 1 80 ? 7.276 -1.244 22.903 1.00 18.99 169 ASP A CA 1
ATOM 643 C C . ASP A 1 80 ? 8.684 -1.608 22.463 1.00 19.93 169 ASP A C 1
ATOM 644 O O . ASP A 1 80 ? 9.661 -1.153 23.066 1.00 19.42 169 ASP A O 1
ATOM 649 N N . GLU A 1 81 ? 8.791 -2.398 21.383 1.00 14.48 170 GLU A N 1
ATOM 650 C CA . GLU A 1 81 ? 10.127 -2.795 20.899 1.00 13.47 170 GLU A CA 1
ATOM 651 C C . GLU A 1 81 ? 10.455 -2.234 19.553 1.00 17.13 170 GLU A C 1
ATOM 652 O O . GLU A 1 81 ? 9.607 -2.193 18.669 1.00 15.29 170 GLU A O 1
ATOM 658 N N . PHE A 1 82 ? 11.709 -1.824 19.382 1.00 13.58 171 PHE A N 1
ATOM 659 C CA . PHE A 1 82 ? 12.175 -1.288 18.116 1.00 12.44 171 PHE A CA 1
ATOM 660 C C . PHE A 1 82 ? 13.404 -2.082 17.674 1.00 13.70 171 PHE A C 1
ATOM 661 O O . PHE A 1 82 ? 14.182 -2.570 18.512 1.00 12.97 171 PHE A O 1
ATOM 669 N N . THR A 1 83 ? 13.543 -2.253 16.356 1.00 10.57 172 THR A N 1
ATOM 670 C CA . THR A 1 83 ? 14.700 -2.946 15.815 1.00 10.53 172 THR A CA 1
ATOM 671 C C . THR A 1 83 ? 15.355 -2.042 14.805 1.00 12.22 172 THR A C 1
ATOM 672 O O . THR A 1 83 ? 14.664 -1.348 14.060 1.00 9.99 172 THR A O 1
ATOM 676 N N . ILE A 1 84 ? 16.689 -1.995 14.829 1.00 7.29 173 ILE A N 1
ATOM 677 C CA . ILE A 1 84 ? 17.428 -1.105 13.931 1.00 6.94 173 ILE A CA 1
ATOM 678 C C . ILE A 1 84 ? 18.491 -1.881 13.211 1.00 9.45 173 ILE A C 1
ATOM 679 O O . ILE A 1 84 ? 19.260 -2.583 13.845 1.00 9.21 173 ILE A O 1
ATOM 684 N N . LEU A 1 85 ? 18.523 -1.755 11.878 1.00 6.25 174 LEU A N 1
ATOM 685 C CA . LEU A 1 85 ? 19.551 -2.404 11.089 1.00 6.16 174 LEU A CA 1
ATOM 686 C C . LEU A 1 85 ? 20.466 -1.278 10.580 1.00 10.21 174 LEU A C 1
ATOM 687 O O . LEU A 1 85 ? 19.983 -0.343 9.921 1.00 9.01 174 LEU A O 1
ATOM 692 N N . LEU A 1 86 ? 21.759 -1.369 10.910 1.00 5.85 175 LEU A N 1
ATOM 693 C CA . LEU A 1 86 ? 22.743 -0.383 10.500 1.00 6.71 175 LEU A CA 1
ATOM 694 C C . LEU A 1 86 ? 23.674 -1.048 9.510 1.00 9.99 175 LEU A C 1
ATOM 695 O O . LEU A 1 86 ? 24.465 -1.923 9.883 1.00 9.28 175 LEU A O 1
ATOM 700 N N . TYR A 1 87 ? 23.552 -0.637 8.243 1.00 8.23 176 TYR A N 1
ATOM 701 C CA . TYR A 1 87 ? 24.333 -1.158 7.133 1.00 8.14 176 TYR A CA 1
ATOM 702 C C . TYR A 1 87 ? 25.734 -0.575 7.118 1.00 9.74 176 TYR A C 1
ATOM 703 O O . TYR A 1 87 ? 25.927 0.631 7.284 1.00 10.77 176 TYR A O 1
ATOM 712 N N . ASP A 1 88 ? 26.716 -1.433 6.923 1.00 7.04 177 ASP A N 1
ATOM 713 C CA . ASP A 1 88 ? 28.102 -1.063 6.787 1.00 6.89 177 ASP A CA 1
ATOM 714 C C . ASP A 1 88 ? 28.630 -0.353 8.018 1.00 12.31 177 ASP A C 1
ATOM 715 O O . ASP A 1 88 ? 29.117 0.778 7.999 1.00 10.17 177 ASP A O 1
ATOM 720 N N . MET A 1 89 ? 28.570 -1.102 9.106 1.00 11.15 178 MET A N 1
ATOM 721 C CA . MET A 1 89 ? 29.025 -0.638 10.403 1.00 10.80 178 MET A CA 1
ATOM 722 C C . MET A 1 89 ? 30.309 -1.323 10.781 1.00 14.84 178 MET A C 1
ATOM 723 O O . MET A 1 89 ? 30.661 -2.344 10.204 1.00 15.68 178 MET A O 1
ATOM 728 N N . LYS A 1 90 ? 31.026 -0.750 11.740 1.00 12.93 179 LYS A N 1
ATOM 729 C CA . LYS A 1 90 ? 32.264 -1.334 12.241 1.00 13.11 179 LYS A CA 1
ATOM 730 C C . LYS A 1 90 ? 32.218 -1.178 13.734 1.00 14.13 179 LYS A C 1
ATOM 731 O O . LYS A 1 90 ? 31.588 -0.254 14.256 1.00 11.86 179 LYS A O 1
ATOM 737 N N . GLU A 1 91 ? 32.877 -2.085 14.422 1.00 10.18 180 GLU A N 1
ATOM 738 C CA . GLU A 1 91 ? 32.963 -2.131 15.877 1.00 10.24 180 GLU A CA 1
ATOM 739 C C . GLU A 1 91 ? 33.456 -0.835 16.517 1.00 12.99 180 GLU A C 1
ATOM 740 O O . GLU A 1 91 ? 32.873 -0.375 17.497 1.00 11.12 180 GLU A O 1
ATOM 746 N N . GLU A 1 92 ? 34.465 -0.210 15.878 1.00 10.79 181 GLU A N 1
ATOM 747 C CA . GLU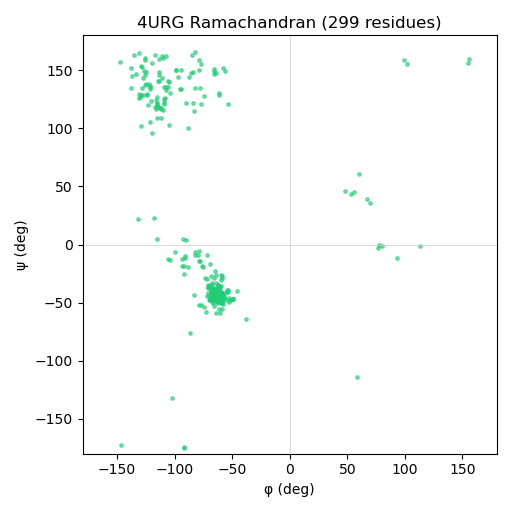 A 1 92 ? 35.054 1.055 16.343 1.00 11.35 181 GLU A CA 1
ATOM 748 C C . GLU A 1 92 ? 34.033 2.198 16.446 1.00 13.61 181 GLU A C 1
ATOM 749 O O . GLU A 1 92 ? 34.224 3.095 17.250 1.00 12.93 181 GLU A O 1
ATOM 755 N N . TYR A 1 93 ? 32.958 2.161 15.649 1.00 9.40 182 TYR A N 1
ATOM 756 C CA . TYR A 1 93 ? 31.982 3.260 15.666 1.00 8.94 182 TYR A CA 1
ATOM 757 C C . TYR A 1 93 ? 30.741 2.946 16.503 1.00 12.83 182 TYR A C 1
ATOM 758 O O . TYR A 1 93 ? 29.889 3.815 16.684 1.00 11.06 182 TYR A O 1
ATOM 767 N N . LEU A 1 94 ? 30.630 1.713 16.988 1.00 9.87 183 LEU A N 1
ATOM 768 C CA . LEU A 1 94 ? 29.469 1.259 17.756 1.00 10.35 183 LEU A CA 1
ATOM 769 C C . LEU A 1 94 ? 29.125 2.029 19.016 1.00 12.96 183 LEU A C 1
ATOM 770 O O . LEU A 1 94 ? 27.960 2.381 19.241 1.00 12.26 183 LEU A O 1
ATOM 775 N N . LYS A 1 95 ? 30.128 2.274 19.848 1.00 10.16 184 LYS A N 1
ATOM 776 C CA . LYS A 1 95 ? 29.940 3.025 21.093 1.00 11.34 184 LYS A CA 1
ATOM 777 C C . LYS A 1 95 ? 29.228 4.366 20.800 1.00 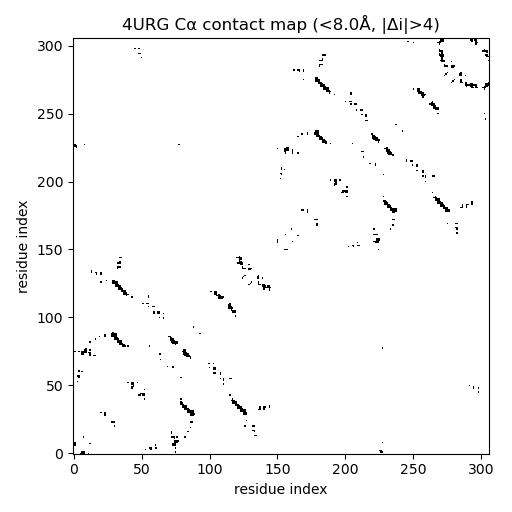13.93 184 LYS A C 1
ATOM 778 O O . LYS A 1 95 ? 28.241 4.688 21.478 1.00 12.94 184 LYS A O 1
ATOM 784 N N . SER A 1 96 ? 29.709 5.119 19.771 1.00 10.08 185 SER A N 1
ATOM 785 C CA . SER A 1 96 ? 29.112 6.402 19.374 1.00 10.89 185 SER A CA 1
ATOM 786 C C . SER A 1 96 ? 27.657 6.248 18.918 1.00 12.04 185 SER A C 1
ATOM 787 O O . SER A 1 96 ? 26.812 7.050 19.314 1.00 10.91 185 SER A O 1
ATOM 790 N N . LEU A 1 97 ? 27.347 5.177 18.165 1.00 11.24 186 LEU A N 1
ATOM 791 C CA . LEU A 1 97 ? 25.977 4.897 17.695 1.00 10.71 186 LEU A CA 1
ATOM 792 C C . LEU A 1 97 ? 25.040 4.581 18.838 1.00 13.54 186 LEU A C 1
ATOM 793 O O . LEU A 1 97 ? 23.901 5.060 18.852 1.00 12.60 186 LEU A O 1
ATOM 798 N N . LEU A 1 98 ? 25.518 3.788 19.807 1.00 11.45 187 LEU A N 1
ATOM 799 C CA . LEU A 1 98 ? 24.729 3.434 20.989 1.00 11.94 187 LEU A CA 1
ATOM 800 C C . LEU A 1 98 ? 24.442 4.682 21.839 1.00 13.34 187 LEU A C 1
ATOM 801 O O . LEU A 1 98 ? 23.306 4.875 22.267 1.00 12.18 187 LEU A O 1
ATOM 806 N N . GLU A 1 99 ? 25.449 5.551 22.037 1.00 10.56 188 GLU A N 1
ATOM 807 C CA . GLU A 1 99 ? 25.268 6.785 22.805 1.00 10.05 188 GLU A CA 1
ATOM 808 C C . GLU A 1 99 ? 24.205 7.666 22.148 1.00 12.77 188 GLU A C 1
ATOM 809 O O . GLU A 1 99 ? 23.351 8.197 22.850 1.00 12.45 188 GLU A O 1
ATOM 815 N N . ARG A 1 100 ? 24.254 7.817 20.807 1.00 8.96 189 ARG A N 1
ATOM 816 C CA . ARG A 1 100 ? 23.287 8.626 20.055 1.00 9.67 189 ARG A CA 1
ATOM 817 C C . ARG A 1 100 ? 21.861 8.059 20.170 1.00 12.87 189 ARG A C 1
ATOM 818 O O . ARG A 1 100 ? 20.918 8.822 20.390 1.00 11.71 189 ARG A O 1
ATOM 826 N N . ILE A 1 101 ? 21.721 6.731 20.020 1.00 9.68 190 ILE A N 1
ATOM 827 C CA . ILE A 1 101 ? 20.436 6.022 20.069 1.00 10.65 190 ILE A CA 1
ATOM 828 C C . ILE A 1 101 ? 19.820 6.062 21.483 1.00 14.66 190 ILE A C 1
ATOM 829 O O . ILE A 1 101 ? 18.633 6.400 21.621 1.00 14.23 190 ILE A O 1
ATOM 834 N N . LEU A 1 102 ? 20.650 5.820 22.525 1.00 10.36 191 LEU A N 1
ATOM 835 C CA . LEU A 1 102 ? 20.225 5.875 23.921 1.00 11.96 191 LEU A CA 1
ATOM 836 C C . LEU A 1 102 ? 19.792 7.268 24.317 1.00 19.48 191 LEU A C 1
ATOM 837 O O . LEU A 1 102 ? 18.700 7.417 24.864 1.00 17.64 191 LEU A O 1
ATOM 842 N N . SER A 1 103 ? 20.586 8.298 23.958 1.00 18.75 192 SER A N 1
ATOM 843 C CA . SER A 1 103 ? 20.239 9.681 24.298 1.00 19.01 192 SER A CA 1
ATOM 844 C C . SER A 1 103 ? 18.921 10.127 23.638 1.00 20.68 192 SER A C 1
ATOM 845 O O . SER A 1 103 ? 18.138 10.822 24.280 1.00 21.03 192 SER A O 1
ATOM 848 N N . THR A 1 104 ? 18.652 9.676 22.404 1.00 15.62 193 THR A N 1
ATOM 849 C CA . THR A 1 104 ? 17.408 10.011 21.685 1.00 15.95 193 THR A CA 1
ATOM 850 C C . THR A 1 104 ? 16.190 9.385 22.301 1.00 19.84 193 THR A C 1
ATOM 851 O O . THR A 1 104 ? 15.193 10.089 22.508 1.00 20.73 193 THR A O 1
ATOM 855 N N . PHE A 1 105 ? 16.254 8.072 22.617 1.00 14.95 194 PHE A N 1
ATOM 856 C CA . PHE A 1 105 ? 15.111 7.383 23.261 1.00 14.71 194 PHE A CA 1
ATOM 857 C C . PHE A 1 105 ? 14.862 7.867 24.705 1.00 18.59 194 PHE A C 1
ATOM 858 O O . PHE A 1 105 ? 13.726 7.797 25.189 1.00 17.66 194 PHE A O 1
ATOM 866 N N . ARG A 1 106 ? 15.929 8.346 25.384 1.00 15.62 195 ARG A N 1
ATOM 867 C CA . ARG A 1 106 ? 15.866 8.842 26.763 1.00 16.77 195 ARG A CA 1
ATOM 868 C C . ARG A 1 106 ? 15.249 10.234 26.893 1.00 22.11 195 ARG A C 1
ATOM 869 O O . ARG A 1 106 ? 14.856 10.601 28.003 1.00 22.22 195 ARG A O 1
ATOM 877 N N . GLU A 1 107 ? 15.185 11.013 25.789 1.00 17.62 196 GLU A N 1
ATOM 878 C CA . GLU A 1 107 ? 14.627 12.377 25.791 1.00 17.37 196 GLU A CA 1
ATOM 879 C C . GLU A 1 107 ? 13.130 12.360 26.206 1.00 20.69 196 GLU A C 1
ATOM 880 O O . GLU A 1 107 ? 12.343 11.565 25.657 1.00 19.68 196 GLU A O 1
ATOM 886 N N . PRO A 1 108 ? 12.732 13.189 27.199 1.00 17.83 197 PRO A N 1
ATOM 887 C CA . PRO A 1 108 ? 11.325 13.187 27.625 1.00 17.12 197 PRO A CA 1
ATOM 888 C C . PRO A 1 108 ? 10.399 13.685 26.524 1.00 16.96 197 PRO A C 1
ATOM 889 O O . PRO A 1 108 ? 10.815 14.447 25.644 1.00 15.88 197 PRO A O 1
ATOM 893 N N . VAL A 1 109 ? 9.155 13.201 26.539 1.00 13.82 198 VAL A N 1
ATOM 894 C CA . VAL A 1 109 ? 8.129 13.607 25.595 1.00 13.59 198 VAL A CA 1
ATOM 895 C C . VAL A 1 109 ? 7.131 14.444 26.407 1.00 18.91 198 VAL A C 1
ATOM 896 O O . VAL A 1 109 ? 6.574 13.950 27.393 1.00 16.87 198 VAL A O 1
ATOM 900 N N . ARG A 1 110 ? 6.927 15.697 26.011 1.00 17.70 199 ARG A N 1
ATOM 901 C CA . ARG A 1 110 ? 5.968 16.551 26.727 1.00 19.92 199 ARG A CA 1
ATOM 902 C C . ARG A 1 110 ? 4.572 16.255 26.210 1.00 26.01 199 ARG A C 1
ATOM 903 O O . ARG A 1 110 ? 4.309 16.427 25.025 1.00 26.37 199 ARG A O 1
ATOM 911 N N . VAL A 1 111 ? 3.707 15.706 27.065 1.00 25.15 200 VAL A N 1
ATOM 912 C CA . VAL A 1 111 ? 2.341 15.379 26.681 1.00 25.07 200 VAL A CA 1
ATOM 913 C C . VAL A 1 111 ? 1.472 16.195 27.668 1.00 30.46 200 VAL A C 1
ATOM 914 O O . VAL A 1 111 ? 1.472 15.940 28.880 1.00 27.87 200 VAL A O 1
ATOM 918 N N . GLU A 1 112 ? 0.867 17.283 27.158 1.00 29.07 201 GLU A N 1
ATOM 919 C CA . GLU A 1 112 ? 0.068 18.230 27.940 1.00 29.00 201 GLU A CA 1
ATOM 920 C C . GLU A 1 112 ? 0.836 18.768 29.168 1.00 33.57 201 GLU A C 1
ATOM 921 O O . GLU A 1 112 ? 0.249 18.844 30.241 1.00 34.30 201 GLU A O 1
ATOM 927 N N . ASN A 1 113 ? 2.122 19.130 29.041 1.00 29.65 202 ASN A N 1
ATOM 928 C CA . ASN A 1 113 ? 2.946 19.630 30.159 1.00 28.80 202 ASN A CA 1
ATOM 929 C C . ASN A 1 113 ? 3.459 18.587 31.150 1.00 29.18 202 ASN A C 1
ATOM 930 O O . ASN A 1 113 ? 4.247 18.937 32.019 1.00 29.93 202 ASN A O 1
ATOM 935 N N . LYS A 1 114 ? 3.092 17.297 30.991 1.00 21.83 203 LYS A N 1
ATOM 936 C CA . LYS A 1 114 ? 3.688 16.234 31.802 1.00 17.67 203 LYS A CA 1
ATOM 937 C C . LYS A 1 114 ? 4.957 15.822 31.010 1.00 19.21 203 LYS A C 1
ATOM 938 O O . LYS A 1 114 ? 4.942 15.854 29.789 1.00 17.67 203 L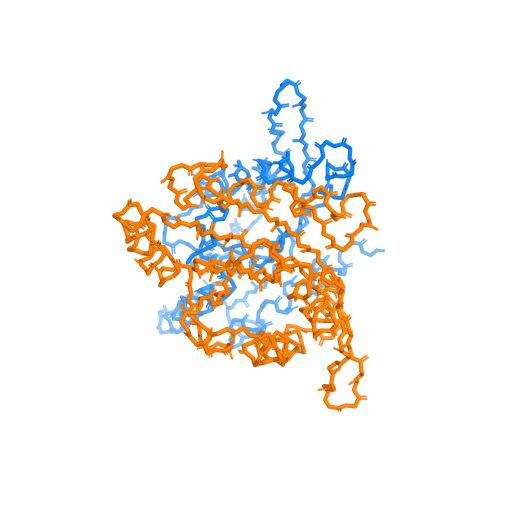YS A O 1
ATOM 944 N N . HIS A 1 115 ? 6.038 15.474 31.687 1.00 15.91 204 HIS A N 1
ATOM 945 C CA . HIS A 1 115 ? 7.287 15.089 31.042 1.00 16.48 204 HIS A CA 1
ATOM 946 C C . HIS A 1 115 ? 7.350 13.592 31.194 1.00 17.79 204 HIS A C 1
ATOM 947 O O . HIS A 1 115 ? 7.619 13.082 32.283 1.00 17.94 204 HIS A O 1
ATOM 954 N N . LEU A 1 116 ? 7.042 12.872 30.120 1.00 15.18 205 LEU A N 1
ATOM 955 C CA . LEU A 1 116 ? 7.031 11.417 30.152 1.00 13.24 205 LEU A CA 1
ATOM 956 C C . LEU A 1 116 ? 8.258 10.835 29.461 1.00 16.50 205 LEU A C 1
ATOM 957 O O . LEU A 1 116 ? 8.601 11.241 28.352 1.00 14.67 205 LEU A O 1
ATOM 962 N N . SER A 1 117 ? 8.935 9.918 30.141 1.00 15.80 206 SER A N 1
ATOM 963 C CA . SER A 1 117 ? 10.160 9.360 29.587 1.00 15.95 206 SER A CA 1
ATOM 964 C C . SER A 1 117 ? 10.226 7.877 29.779 1.00 17.54 206 SER A C 1
ATOM 965 O O . SER A 1 117 ? 9.699 7.311 30.747 1.00 18.02 206 SER A O 1
ATOM 968 N N . VAL A 1 118 ? 10.813 7.229 28.787 1.00 12.46 207 VAL A N 1
ATOM 969 C CA . VAL A 1 118 ? 10.989 5.790 28.798 1.00 11.73 207 VAL A CA 1
ATOM 970 C C . VAL A 1 118 ? 12.487 5.503 28.887 1.00 12.89 207 VAL A C 1
ATOM 971 O O . VAL A 1 118 ? 13.322 6.370 28.578 1.00 12.35 207 VAL A O 1
ATOM 975 N N . THR A 1 119 ? 12.808 4.281 29.329 1.00 11.39 208 THR A N 1
ATOM 976 C CA . THR A 1 119 ? 14.165 3.843 29.518 1.00 11.73 208 THR A CA 1
ATOM 977 C C . THR A 1 119 ? 14.521 2.793 28.476 1.00 15.98 208 THR A C 1
ATOM 978 O O . THR A 1 119 ? 13.908 1.709 28.478 1.00 14.92 208 THR A O 1
ATOM 982 N N . PRO A 1 120 ? 15.496 3.096 27.569 1.00 14.65 209 PRO A N 1
ATOM 983 C CA . PRO A 1 120 ? 15.863 2.099 26.566 1.00 13.83 209 PRO A CA 1
ATOM 984 C C . PRO A 1 120 ? 16.905 1.122 27.081 1.00 16.22 209 PRO A C 1
ATOM 985 O O . PRO A 1 120 ? 17.789 1.473 27.872 1.00 14.99 209 PRO A O 1
ATOM 989 N N . ASN A 1 121 ? 16.815 -0.103 26.592 1.00 12.69 210 ASN A N 1
ATOM 990 C CA . ASN A 1 121 ? 17.776 -1.178 26.834 1.00 13.22 210 ASN A CA 1
ATOM 991 C C . ASN A 1 121 ? 18.097 -1.726 25.452 1.00 14.19 210 ASN A C 1
ATOM 992 O O . ASN A 1 121 ? 17.182 -1.994 24.671 1.00 12.56 210 ASN A O 1
ATOM 997 N N . ILE A 1 122 ? 19.376 -1.796 25.107 1.00 9.11 211 ILE A N 1
ATOM 998 C CA . ILE A 1 122 ? 19.733 -2.242 23.764 1.00 9.90 211 ILE A CA 1
ATOM 999 C C . ILE A 1 122 ? 20.628 -3.471 23.760 1.00 12.26 211 ILE A C 1
ATOM 1000 O O . ILE A 1 122 ? 21.606 -3.509 24.494 1.00 12.28 211 ILE A O 1
ATOM 1005 N N . GLY A 1 123 ? 20.310 -4.421 22.890 1.00 8.21 212 GLY A N 1
ATOM 1006 C CA . GLY A 1 123 ? 21.113 -5.614 22.613 1.00 7.89 212 GLY A CA 1
ATOM 1007 C C . GLY A 1 123 ? 21.624 -5.522 21.182 1.00 11.42 212 GLY A C 1
ATOM 1008 O O . GLY A 1 123 ? 20.958 -4.947 20.310 1.00 10.27 212 GLY A O 1
ATOM 1009 N N . VAL A 1 124 ? 22.834 -6.032 20.940 1.00 8.23 213 VAL A N 1
ATOM 1010 C CA . VAL A 1 124 ? 23.475 -5.887 19.618 1.00 8.02 213 VAL A CA 1
ATOM 1011 C C . VAL A 1 124 ? 23.868 -7.262 19.080 1.00 10.90 213 VAL A C 1
ATOM 1012 O O . VAL A 1 124 ? 24.471 -8.052 19.794 1.00 9.64 213 VAL A O 1
ATOM 1016 N N . ALA A 1 125 ? 23.614 -7.479 17.789 1.00 9.27 214 ALA A N 1
ATOM 1017 C CA . ALA A 1 125 ? 24.106 -8.642 17.047 1.00 9.64 214 ALA A CA 1
ATOM 1018 C C . ALA A 1 125 ? 24.818 -8.096 15.807 1.00 11.93 214 ALA A C 1
ATOM 1019 O O . ALA A 1 125 ? 24.472 -7.027 15.292 1.00 10.80 214 ALA A O 1
ATOM 1021 N N . ARG A 1 126 ? 25.827 -8.819 15.359 1.00 10.12 215 ARG A N 1
ATOM 1022 C CA . ARG A 1 126 ? 26.657 -8.416 14.221 1.00 11.05 215 ARG A CA 1
ATOM 1023 C C . ARG A 1 126 ? 26.652 -9.487 13.159 1.00 13.76 215 ARG A C 1
ATOM 1024 O O . ARG A 1 126 ? 26.852 -10.670 13.453 1.00 11.59 215 ARG A O 1
ATOM 1032 N N . PHE A 1 127 ? 26.352 -9.081 11.927 1.00 11.75 216 PHE A N 1
ATOM 1033 C CA . PHE A 1 127 ? 26.413 -9.941 10.761 1.00 11.26 216 PHE A CA 1
ATOM 1034 C C . PHE A 1 127 ? 27.801 -9.688 10.149 1.00 15.30 216 PHE A C 1
ATOM 1035 O O . PHE A 1 127 ? 28.228 -8.511 10.065 1.00 12.94 216 PHE A O 1
ATOM 1043 N N . PRO A 1 128 ? 28.553 -10.752 9.766 1.00 13.87 217 PRO A N 1
ATOM 1044 C CA . PRO A 1 128 ? 28.162 -12.180 9.724 1.00 14.27 217 PRO A CA 1
ATOM 1045 C C . PRO A 1 128 ? 28.421 -13.026 10.971 1.00 16.26 217 PRO A C 1
ATOM 1046 O O . PRO A 1 128 ? 27.939 -14.158 11.011 1.00 17.56 217 PRO A O 1
ATOM 1050 N N . GLU A 1 129 ? 29.196 -12.524 11.949 1.00 13.14 218 GLU A N 1
ATOM 1051 C CA . GLU A 1 129 ? 29.595 -13.291 13.153 1.00 13.79 218 GLU A CA 1
ATOM 1052 C C . GLU A 1 129 ? 28.479 -14.001 13.897 1.00 17.18 218 GLU A C 1
ATOM 1053 O O . GLU A 1 129 ? 28.652 -15.161 14.279 1.00 15.97 218 GLU A O 1
ATOM 1059 N N . ASP A 1 130 ? 27.361 -13.297 14.152 1.00 12.46 219 ASP A N 1
ATOM 1060 C CA . ASP A 1 130 ? 26.247 -13.833 14.962 1.00 13.36 219 ASP A CA 1
ATOM 1061 C C . ASP A 1 130 ? 25.134 -14.584 14.251 1.00 18.03 219 ASP A C 1
ATOM 1062 O O . ASP A 1 130 ? 24.132 -14.927 14.888 1.00 19.35 219 ASP A O 1
ATOM 1067 N N . GLY A 1 131 ? 25.265 -14.780 12.958 1.00 15.38 220 GLY A N 1
ATOM 1068 C CA . GLY A 1 131 ? 24.205 -15.433 12.203 1.00 15.85 220 GLY A CA 1
ATOM 1069 C C . GLY A 1 131 ? 24.186 -15.102 10.726 1.00 20.39 220 GLY A C 1
ATOM 1070 O O . GLY A 1 131 ? 24.697 -14.058 10.298 1.00 18.80 220 GLY A O 1
ATOM 1071 N N . GLU A 1 132 ? 23.518 -15.991 9.967 1.00 18.54 221 GLU A N 1
ATOM 1072 C CA . GLU A 1 132 ? 23.368 -16.015 8.511 1.00 19.00 221 GLU A CA 1
ATOM 1073 C C . GLU A 1 132 ? 22.137 -15.288 8.064 1.00 21.39 221 GLU A C 1
ATOM 1074 O O . GLU A 1 132 ? 22.048 -14.908 6.899 1.00 18.67 221 GLU A O 1
ATOM 1080 N N . ASN A 1 133 ? 21.134 -15.195 8.948 1.00 18.37 222 ASN A N 1
ATOM 1081 C CA . ASN A 1 133 ? 19.874 -14.554 8.593 1.00 17.75 222 ASN A CA 1
ATOM 1082 C C . ASN A 1 133 ? 19.376 -13.610 9.689 1.00 18.29 222 ASN A C 1
ATOM 1083 O O . ASN A 1 133 ? 19.866 -13.651 10.821 1.00 15.90 222 ASN A O 1
ATOM 1088 N N . LEU A 1 134 ? 18.445 -12.733 9.339 1.00 15.95 223 LEU A N 1
ATOM 1089 C CA . LEU A 1 134 ? 17.924 -11.720 10.254 1.00 15.68 223 LEU A CA 1
ATOM 1090 C C . LEU A 1 134 ? 17.211 -12.292 11.493 1.00 18.50 223 LEU A C 1
ATOM 1091 O O . LEU A 1 134 ? 17.353 -11.711 12.581 1.00 14.48 223 LEU A O 1
ATOM 1096 N N . GLU A 1 135 ? 16.493 -13.445 11.328 1.00 15.72 224 GLU A N 1
ATOM 1097 C CA . GLU A 1 135 ? 15.787 -14.161 12.411 1.00 17.24 224 GLU A CA 1
ATOM 1098 C C . GLU A 1 135 ? 16.797 -14.556 13.496 1.00 20.68 224 GLU A C 1
ATOM 1099 O O . GLU A 1 135 ? 16.548 -14.332 14.680 1.00 21.24 224 GLU A O 1
ATOM 1105 N N . GLU A 1 136 ? 17.953 -15.082 13.078 1.00 18.03 225 GLU A N 1
ATOM 1106 C CA . GLU A 1 136 ? 19.033 -15.500 13.961 1.00 17.19 225 GLU A CA 1
ATOM 1107 C C . GLU A 1 136 ? 19.651 -14.306 14.673 1.00 16.98 225 GLU A C 1
ATOM 1108 O O . GLU A 1 136 ? 19.804 -14.345 15.898 1.00 16.70 225 GLU A O 1
ATOM 1114 N N . LEU A 1 137 ? 20.014 -13.265 13.923 1.00 12.35 226 LEU A N 1
ATOM 1115 C CA . LEU A 1 137 ? 20.633 -12.054 14.471 1.00 11.27 226 LEU A CA 1
ATOM 1116 C C . LEU A 1 137 ? 19.722 -11.378 15.514 1.00 14.29 226 LEU A C 1
ATOM 1117 O O . LEU A 1 137 ? 20.192 -11.026 16.590 1.00 13.30 226 LEU A O 1
ATOM 1122 N N . LEU A 1 138 ? 18.427 -11.252 15.216 1.00 10.89 227 LEU A N 1
ATOM 1123 C CA . LEU A 1 138 ? 17.472 -10.668 16.157 1.00 13.39 227 LEU A CA 1
ATOM 1124 C C . LEU A 1 138 ? 17.383 -11.459 17.472 1.00 16.28 227 LEU A C 1
ATOM 1125 O O . LEU A 1 138 ? 17.344 -10.858 18.546 1.00 14.33 227 LEU A O 1
ATOM 1130 N N . LYS A 1 139 ? 17.364 -12.798 17.390 1.00 13.26 228 LYS A N 1
ATOM 1131 C CA . LYS A 1 139 ? 17.326 -13.637 18.586 1.00 14.30 228 LYS A CA 1
ATOM 1132 C C . LYS A 1 139 ? 18.564 -13.400 19.440 1.00 16.03 228 LYS A C 1
ATOM 1133 O O . LYS A 1 139 ? 18.426 -13.287 20.645 1.00 17.34 228 LYS A O 1
ATOM 1139 N N . VAL A 1 140 ? 19.751 -13.286 18.823 1.00 9.91 229 VAL A N 1
ATOM 1140 C CA . VAL A 1 140 ? 21.019 -13.026 19.528 1.00 8.90 229 VAL A CA 1
ATOM 1141 C C . VAL A 1 140 ? 20.964 -11.666 20.227 1.00 11.02 229 VAL A C 1
ATOM 1142 O O . VAL A 1 140 ? 21.310 -11.569 21.398 1.00 10.02 229 VAL A O 1
ATOM 1146 N N . ALA A 1 141 ? 20.562 -10.609 19.512 1.00 7.78 230 ALA A N 1
ATOM 1147 C CA . ALA A 1 141 ? 20.488 -9.241 20.042 1.00 7.42 230 ALA A CA 1
ATOM 1148 C C . ALA A 1 141 ? 19.503 -9.185 21.208 1.00 10.93 230 ALA A C 1
ATOM 1149 O O . ALA A 1 141 ? 19.837 -8.641 22.264 1.00 8.80 230 ALA A O 1
ATOM 1151 N N . ASP A 1 142 ? 18.336 -9.852 21.040 1.00 10.77 231 ASP A N 1
ATOM 1152 C CA . ASP A 1 142 ? 17.285 -9.900 22.058 1.00 11.54 231 ASP A CA 1
ATOM 1153 C C . ASP A 1 142 ? 17.801 -10.578 23.346 1.00 16.94 231 ASP A C 1
ATOM 1154 O O . ASP A 1 142 ? 17.617 -10.035 24.435 1.00 16.18 231 ASP A O 1
ATOM 1159 N N . MET A 1 143 ? 18.436 -11.762 23.215 1.00 16.17 232 MET A N 1
ATOM 1160 C CA . MET A 1 143 ? 19.038 -12.531 24.315 1.00 18.47 232 MET A CA 1
ATOM 1161 C C . MET A 1 143 ? 20.122 -11.704 25.010 1.00 18.62 232 MET A C 1
ATOM 1162 O O . MET A 1 143 ? 20.188 -11.715 26.224 1.00 16.55 232 MET A O 1
ATOM 1167 N N . ARG A 1 144 ? 20.955 -10.961 24.259 1.00 16.32 233 ARG A N 1
ATOM 1168 C CA . ARG A 1 144 ? 21.983 -10.080 24.852 1.00 15.45 233 ARG A CA 1
ATOM 1169 C C . ARG A 1 144 ? 21.404 -8.975 25.709 1.00 19.63 233 ARG A C 1
ATOM 1170 O O . ARG A 1 144 ? 21.935 -8.701 26.798 1.00 20.76 233 ARG A O 1
ATOM 1178 N N . MET A 1 145 ? 20.328 -8.352 25.240 1.00 17.31 234 MET A N 1
ATOM 1179 C CA . MET A 1 145 ? 19.591 -7.295 25.934 1.00 18.02 234 MET A CA 1
ATOM 1180 C C . MET A 1 145 ? 19.054 -7.923 27.246 1.00 22.68 234 MET A C 1
ATOM 1181 O O . MET A 1 145 ? 19.283 -7.375 28.327 1.00 22.24 234 MET A O 1
ATOM 1186 N N . TYR A 1 146 ? 18.455 -9.129 27.144 1.00 18.17 235 TYR A N 1
ATOM 1187 C CA . TYR A 1 146 ? 17.913 -9.864 28.296 1.00 18.51 235 TYR A CA 1
ATOM 1188 C C . TYR A 1 146 ? 18.961 -10.207 29.355 1.00 24.11 235 TYR A C 1
ATOM 1189 O O . TYR A 1 146 ? 18.735 -9.970 30.544 1.00 21.92 235 TYR A O 1
ATOM 1198 N N . LYS A 1 147 ? 20.101 -10.749 28.929 1.00 23.91 236 LYS A N 1
ATOM 1199 C CA . LYS A 1 147 ? 21.172 -11.158 29.835 1.00 24.77 236 LYS A CA 1
ATOM 1200 C C . LYS A 1 147 ? 21.861 -9.990 30.546 1.00 30.66 236 LYS A C 1
ATOM 1201 O O . LYS A 1 147 ? 22.251 -10.140 31.702 1.00 30.49 236 LYS A O 1
ATOM 1207 N N . ALA A 1 148 ? 21.975 -8.826 29.884 1.00 28.78 237 ALA A N 1
ATOM 1208 C CA . ALA A 1 148 ? 22.619 -7.643 30.463 1.00 29.56 237 ALA A CA 1
ATOM 1209 C C . ALA A 1 148 ? 21.812 -7.039 31.609 1.00 36.41 237 ALA A C 1
ATOM 1210 O O . ALA A 1 148 ? 22.405 -6.529 32.554 1.00 36.29 237 ALA A O 1
ATOM 1212 N N . LYS A 1 149 ? 20.468 -7.087 31.523 1.00 35.23 238 LYS A N 1
ATOM 1213 C CA . LYS A 1 149 ? 19.577 -6.533 32.551 1.00 36.23 238 LYS A CA 1
ATOM 1214 C C . LYS A 1 149 ? 19.327 -7.466 33.764 1.00 42.06 238 LYS A C 1
ATOM 1215 O O . LYS A 1 149 ? 18.715 -7.030 34.744 1.00 42.65 238 LYS A O 1
ATOM 1221 N N . GLU A 1 150 ? 19.834 -8.727 33.708 1.00 38.77 239 GLU A N 1
ATOM 1222 C CA . GLU A 1 150 ? 19.720 -9.742 34.769 1.00 70.88 239 GLU A CA 1
ATOM 1223 C C . GLU A 1 150 ? 20.414 -9.305 36.065 1.00 107.44 239 GLU A C 1
ATOM 1224 O O . GLU A 1 150 ? 20.116 -9.828 37.140 1.00 70.91 239 GLU A O 1
ATOM 1230 N N . ASP B 1 2 ? -3.066 -9.426 4.020 1.00 43.56 91 ASP B N 1
ATOM 1231 C CA . ASP B 1 2 ? -2.073 -9.916 4.971 1.00 42.61 91 ASP B CA 1
ATOM 1232 C C . ASP B 1 2 ? -1.612 -11.346 4.625 1.00 46.30 91 ASP B C 1
ATOM 1233 O O . ASP B 1 2 ? -2.452 -12.242 4.506 1.00 45.41 91 ASP B O 1
ATOM 1238 N N . PRO B 1 3 ? -0.283 -11.577 4.519 1.00 43.29 92 PRO B N 1
ATOM 1239 C CA . PRO B 1 3 ? 0.215 -12.929 4.187 1.00 43.57 92 PRO B CA 1
ATOM 1240 C C . PRO B 1 3 ? -0.018 -14.017 5.246 1.00 48.10 92 PRO B C 1
ATOM 1241 O O . PRO B 1 3 ? -0.334 -15.151 4.876 1.00 49.03 92 PRO B O 1
ATOM 1245 N N . LEU B 1 4 ? 0.138 -13.690 6.548 1.00 43.13 93 LEU B N 1
ATOM 1246 C CA . LEU B 1 4 ? -0.025 -14.658 7.640 1.00 41.89 93 LEU B CA 1
ATOM 1247 C C . LEU B 1 4 ? -1.438 -15.226 7.782 1.00 43.24 93 LEU B C 1
ATOM 1248 O O . LEU B 1 4 ? -1.610 -16.447 7.771 1.00 43.21 93 LEU B O 1
ATOM 1253 N N . THR B 1 5 ? -2.427 -14.336 7.994 1.00 36.31 94 THR B N 1
ATOM 1254 C CA . THR B 1 5 ? -3.823 -14.668 8.273 1.00 34.44 94 THR B CA 1
ATOM 1255 C C . THR B 1 5 ? -4.717 -14.838 7.045 1.00 36.01 94 THR B C 1
ATOM 1256 O O . THR B 1 5 ? -5.816 -15.368 7.183 1.00 36.22 94 THR B O 1
ATOM 1260 N N . GLY B 1 6 ? -4.289 -14.307 5.901 1.00 31.31 95 GLY B N 1
ATOM 1261 C CA . GLY B 1 6 ? -5.077 -14.291 4.670 1.00 31.06 95 GLY B CA 1
ATOM 1262 C C . GLY B 1 6 ? -6.103 -13.174 4.675 1.00 32.55 95 GLY B C 1
ATOM 1263 O O . GLY B 1 6 ? -6.824 -12.995 3.688 1.00 32.50 95 GLY B O 1
ATOM 1264 N N . LEU B 1 7 ? -6.169 -12.398 5.789 1.00 26.43 96 LEU B N 1
ATOM 1265 C CA . LEU B 1 7 ? -7.122 -11.298 5.935 1.00 24.17 96 LEU B CA 1
ATOM 1266 C C . LEU B 1 7 ? -6.700 -10.081 5.160 1.00 26.26 96 LEU B C 1
ATOM 1267 O O . LEU B 1 7 ? -5.506 -9.840 5.031 1.00 25.70 96 LEU B O 1
ATOM 1272 N N . PRO B 1 8 ? -7.663 -9.206 4.770 1.00 22.78 97 PRO B N 1
ATOM 1273 C CA . PRO B 1 8 ? -7.275 -7.917 4.186 1.00 22.48 97 PRO B CA 1
ATOM 1274 C C . PRO B 1 8 ? -6.385 -7.131 5.167 1.00 25.60 97 PRO B C 1
ATOM 1275 O O . PRO B 1 8 ? -6.504 -7.289 6.377 1.00 24.39 97 PRO B O 1
ATOM 1279 N N . ASN B 1 9 ? -5.515 -6.272 4.642 1.00 23.27 98 ASN B N 1
ATOM 1280 C CA . ASN B 1 9 ? -4.654 -5.429 5.460 1.00 23.78 98 ASN B CA 1
ATOM 1281 C C . ASN B 1 9 ? -5.374 -4.088 5.693 1.00 27.70 98 ASN B C 1
ATOM 1282 O O . ASN B 1 9 ? -6.516 -3.921 5.248 1.00 28.89 98 ASN B O 1
ATOM 1287 N N . ARG B 1 10 ? -4.716 -3.129 6.336 1.00 25.14 99 ARG B N 1
ATOM 1288 C CA . ARG B 1 10 ? -5.272 -1.803 6.609 1.00 25.94 99 ARG B CA 1
ATOM 1289 C C . ARG B 1 10 ? -5.681 -1.026 5.335 1.00 29.39 99 ARG B C 1
ATOM 1290 O O . ARG B 1 10 ? -6.602 -0.208 5.397 1.00 27.54 99 ARG B O 1
ATOM 1298 N N . ARG B 1 11 ? -5.006 -1.288 4.184 1.00 26.29 100 ARG B N 1
ATOM 1299 C CA . ARG B 1 11 ? -5.288 -0.596 2.923 1.00 24.82 100 ARG B CA 1
ATOM 1300 C C . ARG B 1 11 ? -6.610 -0.987 2.315 1.00 26.93 100 ARG B C 1
ATOM 1301 O O . ARG B 1 11 ? -7.409 -0.100 2.014 1.00 25.71 100 ARG B O 1
ATOM 1309 N N . TYR B 1 12 ? -6.893 -2.302 2.236 1.00 22.73 101 TYR B N 1
ATOM 1310 C CA . TYR B 1 12 ? -8.191 -2.801 1.768 1.00 22.92 101 TYR B CA 1
ATOM 1311 C C . TYR B 1 12 ? -9.266 -2.292 2.728 1.00 23.28 101 TYR B C 1
ATOM 1312 O O . TYR B 1 12 ? -10.365 -1.943 2.293 1.00 23.35 101 TYR B O 1
ATOM 1321 N N . PHE B 1 13 ? -8.943 -2.260 4.038 1.00 18.14 102 PHE B N 1
ATOM 1322 C CA . PHE B 1 13 ? -9.866 -1.757 5.040 1.00 16.42 102 PHE B CA 1
ATOM 1323 C C . PHE B 1 13 ? -10.269 -0.307 4.746 1.00 19.39 102 PHE B C 1
ATOM 1324 O O . PHE B 1 13 ? -11.459 -0.062 4.765 1.00 19.11 102 PHE B O 1
ATOM 1332 N N . PHE B 1 14 ? -9.317 0.643 4.517 1.00 19.13 103 PHE B N 1
ATOM 1333 C CA . PHE B 1 14 ? -9.700 2.042 4.197 1.00 21.12 103 PHE B CA 1
ATOM 1334 C C . PHE B 1 14 ? -10.310 2.140 2.794 1.00 24.21 103 PHE B C 1
ATOM 1335 O O . PHE B 1 14 ? -11.300 2.845 2.635 1.00 23.47 103 PHE B O 1
ATOM 1343 N N . GLU B 1 15 ? -9.805 1.355 1.805 1.00 22.29 104 GLU B N 1
ATOM 1344 C CA . GLU B 1 15 ? -10.338 1.322 0.426 1.00 23.02 104 GLU B CA 1
ATOM 1345 C C . GLU B 1 15 ? -11.805 0.873 0.381 1.00 26.53 104 GLU B C 1
ATOM 1346 O O . GLU B 1 15 ? -12.654 1.622 -0.104 1.00 25.64 104 GLU B O 1
ATOM 1352 N N . LEU B 1 16 ? -12.116 -0.340 0.883 1.00 20.72 105 LEU B N 1
ATOM 1353 C CA . LEU B 1 16 ? -13.501 -0.778 0.894 1.00 19.90 105 LEU B CA 1
ATOM 1354 C C . LEU B 1 16 ? -14.302 -0.009 1.914 1.00 21.56 105 LEU B C 1
ATOM 1355 O O . LEU B 1 16 ? -15.446 0.338 1.635 1.00 22.93 105 LEU B O 1
ATOM 1360 N N . GLY B 1 17 ? -13.694 0.290 3.060 1.00 17.38 106 GLY B N 1
ATOM 1361 C CA . GLY B 1 17 ? -14.395 1.041 4.093 1.00 16.18 106 GLY B CA 1
ATOM 1362 C C . GLY B 1 17 ? -14.904 2.406 3.677 1.00 17.38 106 GLY B C 1
ATOM 1363 O O . GLY B 1 17 ? -16.044 2.753 3.976 1.00 16.48 106 GLY B O 1
ATOM 1364 N N . ASN B 1 18 ? -14.072 3.184 2.987 1.00 16.13 107 ASN B N 1
ATOM 1365 C CA . ASN B 1 18 ? -14.501 4.513 2.518 1.00 16.88 107 ASN B CA 1
ATOM 1366 C C . ASN B 1 18 ? -15.634 4.448 1.497 1.00 18.83 107 ASN B C 1
ATOM 1367 O O . ASN B 1 18 ? -16.576 5.246 1.570 1.00 18.92 107 ASN B O 1
ATOM 1372 N N . ARG B 1 19 ? -15.646 3.388 0.669 1.00 15.25 108 ARG B N 1
ATOM 1373 C CA . ARG B 1 19 ? -16.727 3.153 -0.296 1.00 14.87 108 ARG B CA 1
ATOM 1374 C C . ARG B 1 19 ? -17.989 2.753 0.413 1.00 18.10 108 ARG B C 1
ATOM 1375 O O . ARG B 1 19 ? -19.052 3.233 0.036 1.00 15.69 108 ARG B O 1
ATOM 1383 N N . TYR B 1 20 ? -17.888 1.873 1.459 1.00 14.54 109 TYR B N 1
ATOM 1384 C CA . TYR B 1 20 ? -19.048 1.486 2.255 1.00 16.30 109 TYR B CA 1
ATOM 1385 C C . TYR B 1 20 ? -19.659 2.693 2.941 1.00 18.60 109 TYR B C 1
ATOM 1386 O O . TYR B 1 20 ? -20.872 2.751 3.080 1.00 18.68 109 TYR B O 1
ATOM 1395 N N . LEU B 1 21 ? -18.829 3.646 3.394 1.00 14.19 110 LEU B N 1
ATOM 1396 C CA . LEU B 1 21 ? -19.364 4.853 4.055 1.00 13.71 110 LEU B CA 1
ATOM 1397 C C . LEU B 1 21 ? -20.078 5.728 3.052 1.00 13.16 110 LEU B C 1
ATOM 1398 O O . LEU B 1 21 ? -21.106 6.304 3.371 1.00 13.70 110 LEU B O 1
ATOM 1403 N N . ASP B 1 22 ? -19.561 5.797 1.835 1.00 12.17 111 ASP B N 1
ATOM 1404 C CA . ASP B 1 22 ? -20.192 6.584 0.771 1.00 11.92 111 ASP B CA 1
ATOM 1405 C C . ASP B 1 22 ? -21.528 5.965 0.407 1.00 15.14 111 ASP B C 1
ATOM 1406 O O . ASP B 1 22 ? -22.520 6.675 0.223 1.00 14.33 111 ASP B O 1
ATOM 1411 N N . LEU B 1 23 ? -21.575 4.623 0.374 1.00 12.62 112 LEU B N 1
ATOM 1412 C CA . LEU B 1 23 ? -22.799 3.904 0.077 1.00 12.07 112 LEU B CA 1
ATOM 1413 C C . LEU B 1 23 ? -23.825 4.114 1.180 1.00 14.97 112 LEU B C 1
ATOM 1414 O O . LEU B 1 23 ? -25.001 4.320 0.894 1.00 15.31 112 LEU B O 1
ATOM 1419 N N . ALA B 1 24 ? -23.386 4.038 2.472 1.00 12.22 113 ALA B N 1
ATOM 1420 C CA . ALA B 1 24 ? -24.282 4.212 3.618 1.00 12.13 113 ALA B CA 1
ATOM 1421 C C . ALA B 1 24 ? -24.895 5.604 3.606 1.00 14.44 113 ALA B C 1
ATOM 1422 O O . ALA B 1 24 ? -26.061 5.750 3.942 1.00 16.36 113 ALA B O 1
ATOM 1424 N N . LYS B 1 25 ? -24.117 6.610 3.194 1.00 11.70 114 LYS B N 1
ATOM 1425 C CA . LYS B 1 25 ? -24.558 7.998 3.071 1.00 12.74 114 LYS B CA 1
ATOM 1426 C C . LYS B 1 25 ? -25.730 8.099 2.044 1.00 19.23 114 LYS B C 1
ATOM 1427 O O . LYS B 1 25 ? -26.784 8.650 2.373 1.00 20.14 114 LYS B O 1
ATOM 1433 N N . ARG B 1 26 ? -25.587 7.464 0.849 1.00 17.64 115 ARG B N 1
ATOM 1434 C CA . ARG B 1 26 ? -26.634 7.434 -0.195 1.00 17.42 115 ARG B CA 1
ATOM 1435 C C . ARG B 1 26 ? -27.865 6.718 0.287 1.00 22.28 115 ARG B C 1
ATOM 1436 O O . ARG B 1 26 ? -28.980 7.187 0.087 1.00 20.52 115 ARG B O 1
ATOM 1444 N N . GLU B 1 27 ? -27.653 5.544 0.907 1.00 18.03 116 GLU B N 1
ATOM 1445 C CA . GLU B 1 27 ? -28.720 4.668 1.325 1.00 16.29 116 GLU B CA 1
ATOM 1446 C C . GLU B 1 27 ? -29.367 5.006 2.654 1.00 21.70 116 GLU B C 1
ATOM 1447 O O . GLU B 1 27 ? -30.401 4.431 2.976 1.00 23.46 116 GLU B O 1
ATOM 1453 N N . GLY B 1 28 ? -28.792 5.945 3.406 1.00 19.06 117 GLY B N 1
ATOM 1454 C CA . GLY B 1 28 ? -29.313 6.330 4.718 1.00 18.42 117 GLY B CA 1
ATOM 1455 C C . GLY B 1 28 ? -29.172 5.188 5.711 1.00 21.06 117 GLY B C 1
ATOM 1456 O O . GLY B 1 28 ? -30.072 4.928 6.516 1.00 21.38 117 GLY B O 1
ATOM 1457 N N . LYS B 1 29 ? -28.037 4.466 5.628 1.00 17.10 118 LYS B N 1
ATOM 1458 C CA . LYS B 1 29 ? -27.768 3.326 6.511 1.00 15.42 118 LYS B CA 1
ATOM 1459 C C . LYS B 1 29 ? -26.637 3.649 7.479 1.00 17.33 118 LYS B C 1
ATOM 1460 O O . LYS B 1 29 ? -25.881 4.599 7.258 1.00 17.21 118 LYS B O 1
ATOM 1466 N N . LYS B 1 30 ? -26.543 2.863 8.550 1.00 13.07 119 LYS B N 1
ATOM 1467 C CA . LYS B 1 30 ? -25.530 2.978 9.598 1.00 13.40 119 LYS B CA 1
ATOM 1468 C C . LYS B 1 30 ? -24.420 1.972 9.352 1.00 18.01 119 LYS B C 1
ATOM 1469 O O . LYS B 1 30 ? -24.672 0.928 8.779 1.00 18.27 119 LYS B O 1
ATOM 1475 N N . VAL B 1 31 ? -23.184 2.287 9.775 1.00 12.99 120 VAL B N 1
ATOM 1476 C CA . VAL B 1 31 ? -22.026 1.397 9.621 1.00 11.33 120 VAL B CA 1
ATOM 1477 C C . VAL B 1 31 ? -21.332 1.327 11.013 1.00 15.85 120 VAL B C 1
ATOM 1478 O O . VAL B 1 31 ? -21.141 2.360 11.645 1.00 15.74 120 VAL B O 1
ATOM 1482 N N . PHE B 1 32 ? -21.044 0.121 11.517 1.00 12.30 121 PHE B N 1
ATOM 1483 C CA . PHE B 1 32 ? -20.417 -0.028 12.839 1.00 11.55 121 PHE B CA 1
ATOM 1484 C C . PHE B 1 32 ? -18.982 -0.405 12.597 1.00 14.70 121 PHE B C 1
ATOM 1485 O O . PHE B 1 32 ? -18.699 -1.158 11.666 1.00 13.30 121 PHE B O 1
ATOM 1493 N N . VAL B 1 33 ? -18.067 0.144 13.403 1.00 11.97 122 VAL B N 1
ATOM 1494 C CA . VAL B 1 33 ? -16.629 -0.084 13.307 1.00 12.40 122 VAL B CA 1
ATOM 1495 C C . VAL B 1 33 ? -16.178 -0.624 14.650 1.00 13.91 122 VAL B C 1
ATOM 1496 O O . VAL B 1 33 ? -16.393 0.017 15.680 1.00 14.15 122 VAL B O 1
ATOM 1500 N N . LEU B 1 34 ? -15.614 -1.833 14.648 1.00 10.21 123 LEU B N 1
ATOM 1501 C CA . LEU B 1 34 ? -15.136 -2.499 15.866 1.00 9.52 123 LEU B CA 1
ATOM 1502 C C . LEU B 1 34 ? -13.621 -2.492 15.876 1.00 13.80 123 LEU B C 1
ATOM 1503 O O . LEU B 1 34 ? -13.005 -2.743 14.834 1.00 12.06 123 LEU B O 1
ATOM 1508 N N . PHE B 1 35 ? -13.020 -2.170 17.034 1.00 11.21 124 PHE B N 1
ATOM 1509 C CA . PHE B 1 35 ? -11.567 -2.183 17.201 1.00 10.84 124 PHE B CA 1
ATOM 1510 C C . PHE B 1 35 ? -11.311 -3.259 18.261 1.00 15.10 124 PHE B C 1
ATOM 1511 O O . PHE B 1 35 ? -11.820 -3.158 19.373 1.00 13.89 124 PHE B O 1
ATOM 1519 N N . VAL B 1 36 ? -10.578 -4.313 17.891 1.00 13.28 125 VAL B N 1
ATOM 1520 C CA . VAL B 1 36 ? -10.354 -5.497 18.730 1.00 13.46 125 VAL B CA 1
ATOM 1521 C C . VAL B 1 36 ? -8.894 -5.635 19.095 1.00 19.30 125 VAL B C 1
ATOM 1522 O O . VAL B 1 36 ? -8.062 -5.781 18.204 1.00 19.09 125 VAL B O 1
ATOM 1526 N N . ASP B 1 37 ? -8.605 -5.651 20.397 1.00 17.11 126 ASP B N 1
ATOM 1527 C CA . ASP B 1 37 ? -7.257 -5.855 20.917 1.00 18.21 126 ASP B CA 1
ATOM 1528 C C . ASP B 1 37 ? -7.246 -7.223 21.587 1.00 21.73 126 ASP B C 1
ATOM 1529 O O . ASP B 1 37 ? -8.225 -7.613 22.217 1.00 21.28 126 ASP B O 1
ATOM 1534 N N . LEU B 1 38 ? -6.133 -7.944 21.465 1.00 18.33 127 LEU B N 1
ATOM 1535 C CA . LEU B 1 38 ? -5.998 -9.246 22.120 1.00 19.48 127 LEU B CA 1
ATOM 1536 C C . LEU B 1 38 ? -4.952 -9.164 23.241 1.00 24.58 127 LEU B C 1
ATOM 1537 O O . LEU B 1 38 ? -3.809 -8.811 22.993 1.00 25.63 127 LEU B O 1
ATOM 1542 N N . ALA B 1 39 ? -5.379 -9.393 24.488 1.00 21.15 128 ALA B N 1
ATOM 1543 C CA . ALA B 1 39 ? -4.472 -9.383 25.638 1.00 22.63 128 ALA B CA 1
ATOM 1544 C C . ALA B 1 39 ? -3.993 -10.811 25.927 1.00 25.88 128 ALA B C 1
ATOM 1545 O O . ALA B 1 39 ? -4.697 -11.792 25.629 1.00 25.44 128 ALA B O 1
ATOM 1547 N N . GLY B 1 40 ? -2.790 -10.919 26.459 1.00 22.72 129 GLY B N 1
ATOM 1548 C CA . GLY B 1 40 ? -2.144 -12.202 26.699 1.00 22.01 129 GLY B CA 1
ATOM 1549 C C . GLY B 1 40 ? -1.282 -12.568 25.513 1.00 24.57 129 GLY B C 1
ATOM 1550 O O . GLY B 1 40 ? -0.535 -13.547 25.534 1.00 22.61 129 GLY B O 1
ATOM 1551 N N . PHE B 1 41 ? -1.463 -11.808 24.430 1.00 19.99 130 PHE B N 1
ATOM 1552 C CA . PHE B 1 41 ? -0.765 -12.021 23.188 1.00 19.86 130 PHE B CA 1
ATOM 1553 C C . PHE B 1 41 ? 0.758 -11.770 23.291 1.00 21.34 130 PHE B C 1
ATOM 1554 O O . PHE B 1 41 ? 1.516 -12.594 22.815 1.00 19.66 130 PHE B O 1
ATOM 1562 N N . LYS B 1 42 ? 1.177 -10.654 23.906 1.00 18.30 131 LYS B N 1
ATOM 1563 C CA . LYS B 1 42 ? 2.578 -10.285 24.225 1.00 18.19 131 LYS B CA 1
ATOM 1564 C C . LYS B 1 42 ? 3.222 -11.380 25.099 1.00 21.32 131 LYS B C 1
ATOM 1565 O O . LYS B 1 42 ? 4.371 -11.753 24.880 1.00 20.49 131 LYS B O 1
ATOM 1571 N N . ALA B 1 43 ? 2.463 -11.902 26.090 1.00 15.87 132 ALA B N 1
ATOM 1572 C CA . ALA B 1 43 ? 2.892 -13.013 26.949 1.00 14.55 132 ALA B CA 1
ATOM 1573 C C . ALA B 1 43 ? 3.146 -14.280 26.093 1.00 18.91 132 ALA B C 1
ATOM 1574 O O . ALA B 1 43 ? 4.153 -14.939 26.310 1.00 19.60 132 ALA B O 1
ATOM 1576 N N . ILE B 1 44 ? 2.295 -14.595 25.091 1.00 14.68 133 ILE B N 1
ATOM 1577 C CA . ILE B 1 44 ? 2.514 -15.749 24.189 1.00 15.25 133 ILE B CA 1
ATOM 1578 C C . ILE B 1 44 ? 3.812 -15.579 23.398 1.00 19.29 133 ILE B C 1
ATOM 1579 O O . ILE B 1 44 ? 4.602 -16.526 23.291 1.00 18.54 133 ILE B O 1
ATOM 1584 N N . ASN B 1 45 ? 4.015 -14.385 22.843 1.00 16.86 134 ASN B N 1
ATOM 1585 C CA . ASN B 1 45 ? 5.215 -14.109 22.051 1.00 16.73 134 ASN B CA 1
ATOM 1586 C C . ASN B 1 45 ? 6.462 -14.164 22.916 1.00 19.76 134 ASN B C 1
ATOM 1587 O O . ASN B 1 45 ? 7.442 -14.779 22.495 1.00 20.42 134 ASN B O 1
ATOM 1592 N N . ASP B 1 46 ? 6.424 -13.560 24.129 1.00 15.46 135 ASP B N 1
ATOM 1593 C CA . ASP B 1 46 ? 7.581 -13.559 25.038 1.00 15.39 135 ASP B CA 1
ATOM 1594 C C . ASP B 1 46 ? 7.928 -14.952 25.563 1.00 20.16 135 ASP B C 1
ATOM 1595 O O . ASP B 1 46 ? 9.095 -15.304 25.638 1.00 18.87 135 ASP B O 1
ATOM 1600 N N . THR B 1 47 ? 6.919 -15.759 25.884 1.00 16.00 136 THR B N 1
ATOM 1601 C CA . THR B 1 47 ? 7.104 -17.102 26.429 1.00 14.81 136 THR B CA 1
ATOM 1602 C C . THR B 1 47 ? 7.496 -18.159 25.392 1.00 20.15 136 THR B C 1
ATOM 1603 O O . THR B 1 47 ? 8.458 -18.900 25.617 1.00 19.24 136 THR B O 1
ATOM 1607 N N . TYR B 1 48 ? 6.728 -18.255 24.290 1.00 17.23 137 TYR B N 1
ATOM 1608 C CA . TYR B 1 48 ? 6.878 -19.302 23.274 1.00 17.84 137 TYR B CA 1
ATOM 1609 C C . TYR B 1 48 ? 7.520 -18.888 21.949 1.00 23.39 137 TYR B C 1
ATOM 1610 O O . TYR B 1 48 ? 7.867 -19.756 21.148 1.00 22.78 137 TYR B O 1
ATOM 1619 N N . GLY B 1 49 ? 7.651 -17.585 21.724 1.00 19.23 138 GLY B N 1
ATOM 1620 C CA . GLY B 1 49 ? 8.207 -17.059 20.489 1.00 19.70 138 GLY B CA 1
ATOM 1621 C C . GLY B 1 49 ? 7.121 -16.610 19.535 1.00 23.01 138 GLY B C 1
ATOM 1622 O O . GLY B 1 49 ? 5.969 -17.049 19.639 1.00 19.43 138 GLY B O 1
ATOM 1623 N N . HIS B 1 50 ? 7.521 -15.730 18.590 1.00 24.12 139 HIS B N 1
ATOM 1624 C CA A HIS B 1 50 ? 6.682 -15.139 17.544 0.50 24.45 139 HIS B CA 1
ATOM 1625 C CA B HIS B 1 50 ? 6.635 -15.156 17.585 0.50 24.14 139 HIS B CA 1
ATOM 1626 C C . HIS B 1 50 ? 5.907 -16.161 16.719 1.00 28.05 139 HIS B C 1
ATOM 1627 O O . HIS B 1 50 ? 4.766 -15.899 16.354 1.00 28.15 139 HIS B O 1
ATOM 1640 N N . LEU B 1 51 ? 6.530 -17.311 16.409 1.00 25.26 140 LEU B N 1
ATOM 1641 C CA . LEU B 1 51 ? 5.903 -18.359 15.599 1.00 26.27 140 LEU B CA 1
ATOM 1642 C C . LEU B 1 51 ? 4.645 -18.964 16.231 1.00 27.80 140 LEU B C 1
ATOM 1643 O O . LEU B 1 51 ? 3.653 -19.208 15.525 1.00 26.22 140 LEU B O 1
ATOM 1648 N N . SER B 1 52 ? 4.671 -19.160 17.566 1.00 21.91 141 SER B N 1
ATOM 1649 C CA . SER B 1 52 ? 3.507 -19.651 18.287 1.00 20.34 141 SER B CA 1
ATOM 1650 C C . SER B 1 52 ? 2.413 -18.581 18.286 1.00 21.48 141 SER B C 1
ATOM 1651 O O . SER B 1 52 ? 1.242 -18.897 18.107 1.00 22.58 141 SER B O 1
ATOM 1654 N N . GLY B 1 53 ? 2.812 -17.329 18.469 1.00 17.07 142 GLY B N 1
ATOM 1655 C CA . GLY B 1 53 ? 1.921 -16.177 18.428 1.00 16.24 142 GLY B CA 1
ATOM 1656 C C . GLY B 1 53 ? 1.275 -16.049 17.068 1.00 19.19 142 GLY B C 1
ATOM 1657 O O . GLY B 1 53 ? 0.082 -15.769 16.983 1.00 15.54 142 GLY B O 1
ATOM 1658 N N . ASP B 1 54 ? 2.044 -16.315 15.984 1.00 18.99 143 ASP B N 1
ATOM 1659 C CA . ASP B 1 54 ? 1.530 -16.296 14.611 1.00 19.07 143 ASP B CA 1
ATOM 1660 C C . ASP B 1 54 ? 0.473 -17.386 14.410 1.00 22.62 143 ASP B C 1
ATOM 1661 O O . ASP B 1 54 ? -0.544 -17.131 13.757 1.00 23.24 143 ASP B O 1
ATOM 1666 N N . GLU B 1 55 ? 0.677 -18.586 15.007 1.00 18.18 144 GLU B N 1
ATOM 1667 C CA . GLU B 1 55 ? -0.308 -19.656 14.917 1.00 18.44 144 GLU B CA 1
ATOM 1668 C C . GLU B 1 55 ? -1.615 -19.273 15.629 1.00 20.78 144 GLU B C 1
ATOM 1669 O O . GLU B 1 55 ? -2.697 -19.603 15.141 1.00 20.54 144 GLU B O 1
ATOM 1675 N N . VAL B 1 56 ? -1.501 -18.563 16.778 1.00 17.04 145 VAL B N 1
ATOM 1676 C CA . VAL B 1 56 ? -2.651 -18.071 17.548 1.00 16.50 145 VAL B CA 1
ATOM 1677 C C . VAL B 1 56 ? -3.435 -17.058 16.690 1.00 20.64 145 VAL B C 1
ATOM 1678 O O . VAL B 1 56 ? -4.655 -17.183 16.572 1.00 18.75 145 VAL B O 1
ATOM 1682 N N . LEU B 1 57 ? -2.729 -16.090 16.070 1.00 18.17 146 LEU B N 1
ATOM 1683 C CA . LEU B 1 57 ? -3.322 -15.073 15.190 1.00 18.12 146 LEU B CA 1
ATOM 1684 C C . LEU B 1 57 ? -4.099 -15.692 14.040 1.00 20.49 146 LEU B C 1
ATOM 1685 O O . LEU B 1 57 ? -5.218 -15.255 13.765 1.00 18.15 146 LEU B O 1
ATOM 1690 N N . LYS B 1 58 ? -3.507 -16.704 13.383 1.00 17.22 147 LYS B N 1
ATOM 1691 C CA . LYS B 1 58 ? -4.087 -17.421 12.253 1.00 17.65 147 LYS B CA 1
ATOM 1692 C C . LYS B 1 58 ? -5.397 -18.142 12.637 1.00 20.20 147 LYS B C 1
ATOM 1693 O O . LYS B 1 58 ? -6.383 -18.060 11.908 1.00 19.76 147 LYS B O 1
ATOM 1699 N N . THR B 1 59 ? -5.401 -18.842 13.769 1.00 15.38 148 THR B N 1
ATOM 1700 C CA . THR B 1 59 ? -6.575 -19.575 14.237 1.00 16.18 148 THR B CA 1
ATOM 1701 C C . THR B 1 59 ? -7.704 -18.632 14.646 1.00 20.64 148 THR B C 1
ATOM 1702 O O . THR B 1 59 ? -8.849 -18.836 14.268 1.00 21.70 148 THR B O 1
ATOM 1706 N N . VAL B 1 60 ? -7.368 -17.589 15.402 1.00 17.81 149 VAL B N 1
ATOM 1707 C CA . VAL B 1 60 ? -8.281 -16.570 15.890 1.00 20.19 149 VAL B CA 1
ATOM 1708 C C . VAL B 1 60 ? -8.965 -15.826 14.694 1.00 22.59 149 VAL B C 1
ATOM 1709 O O . VAL B 1 60 ? -10.201 -15.646 14.687 1.00 19.86 149 VAL B O 1
ATOM 1713 N N . SER B 1 61 ? -8.164 -15.501 13.653 1.00 20.05 150 SER B N 1
ATOM 1714 C CA . SER B 1 61 ? -8.634 -14.857 12.412 1.00 20.32 150 SER B CA 1
ATOM 1715 C C . SER B 1 61 ? -9.687 -15.725 11.730 1.00 25.55 150 SER B C 1
ATOM 1716 O O . SER B 1 61 ? -10.756 -15.222 11.371 1.00 24.64 150 SER B O 1
ATOM 1719 N N . LYS B 1 62 ? -9.396 -17.036 11.569 1.00 23.22 151 LYS B N 1
ATOM 1720 C CA . LYS B 1 62 ? -10.324 -17.998 10.964 1.00 23.42 151 LYS B CA 1
ATOM 1721 C C . LYS B 1 62 ? -11.650 -18.042 11.742 1.00 27.27 151 LYS B C 1
ATOM 1722 O O . LYS B 1 62 ? -12.720 -17.938 11.123 1.00 27.77 151 LYS B O 1
ATOM 1728 N N . ARG B 1 63 ? -11.568 -18.122 13.104 1.00 22.68 152 ARG B N 1
ATOM 1729 C CA . ARG B 1 63 ? -12.709 -18.160 14.024 1.00 22.41 152 ARG B CA 1
ATOM 1730 C C . ARG B 1 63 ? -13.635 -16.926 13.911 1.00 26.41 152 ARG B C 1
ATOM 1731 O O . ARG B 1 63 ? -14.865 -17.079 13.902 1.00 25.78 152 ARG B O 1
ATOM 1739 N N . ILE B 1 64 ? -13.049 -15.718 13.792 1.00 21.83 153 ILE B N 1
ATOM 1740 C CA . ILE B 1 64 ? -13.818 -14.483 13.640 1.00 22.33 153 ILE B CA 1
ATOM 1741 C C . ILE B 1 64 ? -14.501 -14.400 12.264 1.00 20.88 153 ILE B C 1
ATOM 1742 O O . ILE B 1 64 ? -15.683 -14.035 12.194 1.00 20.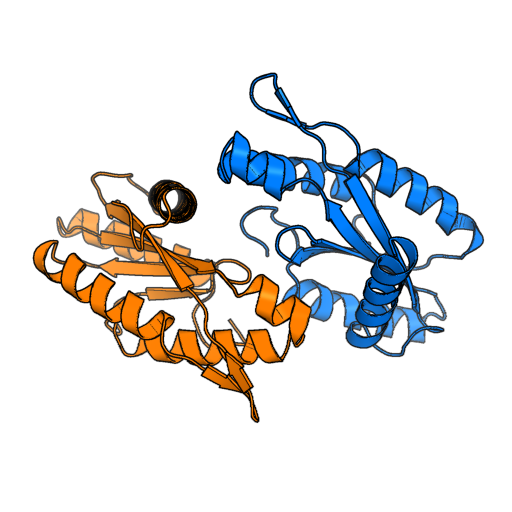01 153 ILE B O 1
ATOM 1747 N N . LEU B 1 65 ? -13.760 -14.748 11.183 1.00 16.07 154 LEU B N 1
ATOM 1748 C CA . LEU B 1 65 ? -14.264 -14.733 9.804 1.00 15.27 154 LEU B CA 1
ATOM 1749 C C . LEU B 1 65 ? -15.527 -15.563 9.673 1.00 19.56 154 LEU B C 1
ATOM 1750 O O . LEU B 1 65 ? -16.441 -15.183 8.929 1.00 18.51 154 LEU B O 1
ATOM 1755 N N . ASP B 1 66 ? -15.570 -16.720 10.369 1.00 15.52 155 ASP B N 1
ATOM 1756 C CA . ASP B 1 66 ? -16.728 -17.617 10.314 1.00 15.52 155 ASP B CA 1
ATOM 1757 C C . ASP B 1 66 ? -18.006 -17.079 10.978 1.00 14.67 155 ASP B C 1
ATOM 1758 O O . ASP B 1 66 ? -19.112 -17.620 10.722 1.00 11.94 155 ASP B O 1
ATOM 1763 N N . ARG B 1 67 ? -17.857 -16.034 11.817 1.00 12.84 156 ARG B N 1
ATOM 1764 C CA A ARG B 1 67 ? -18.951 -15.458 12.611 0.50 12.79 156 ARG B CA 1
ATOM 1765 C CA B ARG B 1 67 ? -18.995 -15.490 12.554 0.50 13.08 156 ARG B CA 1
ATOM 1766 C C . ARG B 1 67 ? -19.435 -14.080 12.171 1.00 15.72 156 ARG B C 1
ATOM 1767 O O . ARG B 1 67 ? -20.314 -13.500 12.818 1.00 15.38 156 ARG B O 1
ATOM 1782 N N . VAL B 1 68 ? -18.891 -13.563 11.065 1.00 12.25 157 VAL B N 1
ATOM 1783 C CA . VAL B 1 68 ? -19.301 -12.265 10.506 1.00 13.03 157 VAL B CA 1
ATOM 1784 C C . VAL B 1 68 ? -19.678 -12.494 9.048 1.00 15.53 157 VAL B C 1
ATOM 1785 O O . VAL B 1 68 ? -19.290 -13.502 8.467 1.00 14.10 157 VAL B O 1
ATOM 1789 N N . ARG B 1 69 ? -20.466 -11.594 8.468 1.00 15.32 158 ARG B N 1
ATOM 1790 C CA . ARG B 1 69 ? -20.887 -11.709 7.064 1.00 15.02 158 ARG B CA 1
ATOM 1791 C C . ARG B 1 69 ? -19.734 -11.583 6.094 1.00 20.53 158 ARG B C 1
ATOM 1792 O O . ARG B 1 69 ? -18.781 -10.828 6.345 1.00 18.56 158 ARG B O 1
ATOM 1800 N N . ARG B 1 70 ? -19.841 -12.271 4.933 1.00 17.00 159 ARG B N 1
ATOM 1801 C CA . ARG B 1 70 ? -18.823 -12.154 3.887 1.00 17.74 159 ARG B CA 1
ATOM 1802 C C . ARG B 1 70 ? -18.767 -10.718 3.337 1.00 20.92 159 ARG B C 1
ATOM 1803 O O . ARG B 1 70 ? -17.709 -10.291 2.888 1.00 20.55 159 ARG B O 1
ATOM 1811 N N . SER B 1 71 ? -19.896 -9.964 3.428 1.00 17.59 160 SER B N 1
ATOM 1812 C CA . SER B 1 71 ? -19.981 -8.552 3.014 1.00 16.79 160 SER B CA 1
ATOM 1813 C C . SER B 1 71 ? -19.369 -7.623 4.049 1.00 23.49 160 SER B C 1
ATOM 1814 O O . SER B 1 71 ? -19.107 -6.459 3.733 1.00 25.72 160 SER B O 1
ATOM 1817 N N . ASP B 1 72 ? -19.111 -8.129 5.289 1.00 17.73 161 ASP B N 1
ATOM 1818 C CA . ASP B 1 72 ? -18.442 -7.331 6.304 1.00 17.81 161 ASP B CA 1
ATOM 1819 C C . ASP B 1 72 ? -16.957 -7.456 6.079 1.00 21.60 161 ASP B C 1
ATOM 1820 O O . ASP B 1 72 ? -16.510 -8.350 5.351 1.00 21.28 161 ASP B O 1
ATOM 1825 N N . VAL B 1 73 ? -16.181 -6.543 6.669 1.00 17.33 162 VAL B N 1
ATOM 1826 C CA . VAL B 1 73 ? -14.742 -6.536 6.487 1.00 17.55 162 VAL B CA 1
ATOM 1827 C C . VAL B 1 73 ? -14.057 -6.800 7.810 1.00 22.37 162 VAL B C 1
ATOM 1828 O O . VAL B 1 73 ? -14.293 -6.072 8.779 1.00 21.82 162 VAL B O 1
ATOM 1832 N N . VAL B 1 74 ? -13.192 -7.828 7.854 1.00 17.34 163 VAL B N 1
ATOM 1833 C CA . VAL B 1 74 ? -12.351 -8.141 9.021 1.00 16.44 163 VAL B CA 1
ATOM 1834 C C . VAL B 1 74 ? -10.941 -7.929 8.535 1.00 21.75 163 VAL B C 1
ATOM 1835 O O . VAL B 1 74 ? -10.543 -8.581 7.580 1.00 23.10 163 VAL B O 1
ATOM 1839 N N . ALA B 1 75 ? -10.187 -7.035 9.156 1.00 17.80 164 ALA B N 1
ATOM 1840 C CA . ALA B 1 75 ? -8.832 -6.803 8.712 1.00 19.38 164 ALA B CA 1
ATOM 1841 C C . ALA B 1 75 ? -7.885 -6.880 9.854 1.00 24.38 164 ALA B C 1
ATOM 1842 O O . ALA B 1 75 ? -8.241 -6.598 11.004 1.00 21.87 164 ALA B O 1
ATOM 1844 N N . ARG B 1 76 ? -6.648 -7.219 9.532 1.00 23.60 165 ARG B N 1
ATOM 1845 C CA . ARG B 1 76 ? -5.609 -7.200 10.529 1.00 25.01 165 ARG B CA 1
ATOM 1846 C C . ARG B 1 76 ? -5.022 -5.772 10.448 1.00 33.49 165 ARG B C 1
ATOM 1847 O O . ARG B 1 76 ? -4.532 -5.364 9.380 1.00 36.74 165 ARG B O 1
ATOM 1855 N N . TYR B 1 77 ? -5.058 -5.026 11.574 1.00 29.02 166 TYR B N 1
ATOM 1856 C CA . TYR B 1 77 ? -4.634 -3.626 11.719 1.00 29.22 166 TYR B CA 1
ATOM 1857 C C . TYR B 1 77 ? -3.158 -3.429 12.019 1.00 35.42 166 TYR B C 1
ATOM 1858 O O . TYR B 1 77 ? -2.410 -2.979 11.141 1.00 38.05 166 TYR B O 1
ATOM 1867 N N . GLY B 1 78 ? -2.770 -3.686 13.262 1.00 30.47 167 GLY B N 1
ATOM 1868 C CA . GLY B 1 78 ? -1.387 -3.545 13.690 1.00 30.29 167 GLY B CA 1
ATOM 1869 C C . GLY B 1 78 ? -0.748 -4.911 13.774 1.00 32.63 167 GLY B C 1
ATOM 1870 O O . GLY B 1 78 ? -0.914 -5.728 12.865 1.00 32.45 167 GLY B O 1
ATOM 1871 N N . GLY B 1 79 ? -0.066 -5.168 14.878 1.00 28.33 168 GLY B N 1
ATOM 1872 C CA . GLY B 1 79 ? 0.582 -6.453 15.116 1.00 28.22 168 GLY B CA 1
ATOM 1873 C C . GLY B 1 79 ? -0.357 -7.508 15.663 1.00 31.52 168 GLY B C 1
ATOM 1874 O O . GLY B 1 79 ? -0.314 -8.660 15.222 1.00 30.64 168 GLY B O 1
ATOM 1875 N N . ASP B 1 80 ? -1.211 -7.116 16.638 1.00 28.15 169 ASP B N 1
ATOM 1876 C CA . ASP B 1 80 ? -2.169 -8.001 17.301 1.00 28.76 169 ASP B CA 1
ATOM 1877 C C . ASP B 1 80 ? -3.574 -7.393 17.376 1.00 28.98 169 ASP B C 1
ATOM 1878 O O . ASP B 1 80 ? -4.373 -7.785 18.224 1.00 29.40 169 ASP B O 1
ATOM 1883 N N . GLU B 1 81 ? -3.876 -6.442 16.501 1.00 23.27 170 GLU B N 1
ATOM 1884 C CA . GLU B 1 81 ? -5.188 -5.775 16.497 1.00 21.90 170 GLU B CA 1
ATOM 1885 C C . GLU B 1 81 ? -5.987 -6.086 15.235 1.00 21.21 170 GLU B C 1
ATOM 1886 O O . GLU B 1 81 ? -5.432 -6.263 14.144 1.00 20.32 170 GLU B O 1
ATOM 1892 N N . PHE B 1 82 ? -7.308 -6.110 15.396 1.00 15.05 171 PHE B N 1
ATOM 1893 C CA . PHE B 1 82 ? -8.221 -6.387 14.305 1.00 15.50 171 PHE B CA 1
ATOM 1894 C C . PHE B 1 82 ? -9.252 -5.295 14.235 1.00 18.01 171 PHE B C 1
ATOM 1895 O O . PHE B 1 82 ? -9.658 -4.762 15.273 1.00 16.31 171 PHE B O 1
ATOM 1903 N N . THR B 1 83 ? -9.638 -4.931 13.012 1.00 14.07 172 THR B N 1
ATOM 1904 C CA . THR B 1 83 ? -10.690 -3.942 12.777 1.00 14.11 172 THR B CA 1
ATOM 1905 C C . THR B 1 83 ? -11.800 -4.578 11.965 1.00 17.53 172 THR B C 1
ATOM 1906 O O . THR B 1 83 ? -11.537 -5.373 11.067 1.00 17.51 172 THR B O 1
ATOM 1910 N N . ILE B 1 84 ? -13.044 -4.313 12.355 1.00 13.02 173 ILE B N 1
ATOM 1911 C CA . ILE B 1 84 ? -14.182 -4.932 11.704 1.00 11.54 173 ILE B CA 1
ATOM 1912 C C . ILE B 1 84 ? -15.159 -3.853 11.278 1.00 14.96 173 ILE B C 1
ATOM 1913 O O . ILE B 1 84 ? -15.535 -3.020 12.092 1.00 12.67 173 ILE B O 1
ATOM 1918 N N . LEU B 1 85 ? -15.569 -3.871 10.016 1.00 12.60 174 LEU B N 1
ATOM 1919 C CA . LEU B 1 85 ? -16.554 -2.928 9.517 1.00 14.12 174 LEU B CA 1
ATOM 1920 C C . LEU B 1 85 ? -17.836 -3.734 9.275 1.00 15.88 174 LEU B C 1
ATOM 1921 O O . LEU B 1 85 ? -17.803 -4.728 8.553 1.00 16.06 174 LEU B O 1
ATOM 1926 N N . LEU B 1 86 ? -18.940 -3.313 9.875 1.00 12.38 175 LEU B N 1
ATOM 1927 C CA . LEU B 1 86 ? -20.232 -3.986 9.757 1.00 12.18 175 LEU B CA 1
ATOM 1928 C C . LEU B 1 86 ? -21.190 -3.039 9.054 1.00 15.63 175 LEU B C 1
ATOM 1929 O O . LEU B 1 86 ? -21.593 -2.029 9.617 1.00 14.03 175 LEU B O 1
ATOM 1934 N N . TYR B 1 87 ? -21.538 -3.352 7.826 1.00 14.02 176 TYR B N 1
ATOM 1935 C CA . TYR B 1 87 ? -22.451 -2.500 7.041 1.00 12.27 176 TYR B CA 1
ATOM 1936 C C . TYR B 1 87 ? -23.894 -2.768 7.387 1.00 17.30 176 TYR B C 1
ATOM 1937 O O . TYR B 1 87 ? -24.309 -3.942 7.443 1.00 15.80 176 TYR B O 1
ATOM 1946 N N . ASP B 1 88 ? -24.683 -1.678 7.568 1.00 12.75 177 ASP B N 1
ATOM 1947 C CA . ASP B 1 88 ? -26.131 -1.740 7.842 1.00 13.84 177 ASP B CA 1
ATOM 1948 C C . ASP B 1 88 ? -26.422 -2.766 8.964 1.00 22.57 177 ASP B C 1
ATOM 1949 O O . ASP B 1 88 ? -27.197 -3.707 8.778 1.00 20.09 177 ASP B O 1
ATOM 1954 N N . MET B 1 89 ? -25.638 -2.702 10.034 1.00 24.70 178 MET B N 1
ATOM 1955 C CA . MET B 1 89 ? -25.734 -3.624 11.154 1.00 25.21 178 MET B CA 1
ATOM 1956 C C . MET B 1 89 ? -26.816 -3.080 12.059 1.00 31.99 178 MET B C 1
ATOM 1957 O O . MET B 1 89 ? -26.759 -1.925 12.503 1.00 32.99 178 MET B O 1
ATOM 1962 N N . LYS B 1 90 ? -27.830 -3.891 12.292 1.00 29.09 179 LYS B N 1
ATOM 1963 C CA . LYS B 1 90 ? -28.919 -3.476 13.160 1.00 29.48 179 LYS B CA 1
ATOM 1964 C C . LYS B 1 90 ? -28.436 -3.519 14.623 1.00 33.56 179 LYS B C 1
ATOM 1965 O O . LYS B 1 90 ? -27.832 -4.520 15.028 1.00 32.79 179 LYS B O 1
ATOM 1971 N N . GLU B 1 91 ? -28.612 -2.401 15.375 1.00 29.85 180 GLU B N 1
ATOM 1972 C CA . GLU B 1 91 ? -28.228 -2.265 16.785 1.00 30.46 180 GLU B CA 1
ATOM 1973 C C . GLU B 1 91 ? -28.690 -3.528 17.559 1.00 34.78 180 GLU B C 1
ATOM 1974 O O . GLU B 1 91 ? -27.934 -4.030 18.378 1.00 32.92 180 GLU B O 1
ATOM 1980 N N . GLU B 1 92 ? -29.897 -4.066 17.262 1.00 31.48 181 GLU B N 1
ATOM 1981 C CA . GLU B 1 92 ? -30.436 -5.258 17.930 1.00 31.52 181 GLU B CA 1
ATOM 1982 C C . GLU B 1 92 ? -29.576 -6.538 17.791 1.00 32.05 181 GLU B C 1
ATOM 1983 O O . GLU B 1 92 ? -29.638 -7.396 18.673 1.00 33.79 181 GLU B O 1
ATOM 1989 N N . TYR B 1 93 ? -28.776 -6.646 16.705 1.00 23.14 182 TYR B N 1
ATOM 1990 C CA . TYR B 1 93 ? -27.904 -7.789 16.422 1.00 22.00 182 TYR B CA 1
ATOM 1991 C C . TYR B 1 93 ? -26.482 -7.593 16.939 1.00 25.46 182 TYR B C 1
ATOM 1992 O O . TYR B 1 93 ? -25.722 -8.564 16.943 1.00 24.04 182 TYR B O 1
ATOM 2001 N N . LEU B 1 94 ? -26.115 -6.340 17.348 1.00 23.47 183 LEU B N 1
ATOM 2002 C CA . LEU B 1 94 ? -24.791 -5.992 17.888 1.00 22.48 183 LEU B CA 1
ATOM 2003 C C . LEU B 1 94 ? -24.423 -6.776 19.136 1.00 22.60 183 LEU B C 1
ATOM 2004 O O . LEU B 1 94 ? -23.349 -7.365 19.147 1.00 20.97 183 LEU B O 1
ATOM 2009 N N . LYS B 1 95 ? -25.263 -6.749 20.194 1.00 20.64 184 LYS B N 1
ATOM 2010 C CA . LYS B 1 95 ? -25.002 -7.455 21.459 1.00 20.43 184 LYS B CA 1
ATOM 2011 C C . LYS B 1 95 ? -24.710 -8.920 21.186 1.00 21.09 184 LYS B C 1
ATOM 2012 O O . LYS B 1 95 ? -23.698 -9.437 21.663 1.00 19.10 184 LYS B O 1
ATOM 2018 N N . SER B 1 96 ? -25.569 -9.584 20.378 1.00 17.67 185 SER B N 1
ATOM 2019 C CA . SER B 1 96 ? -25.418 -11.003 20.021 1.00 17.11 185 SER B CA 1
ATOM 2020 C C . SER B 1 96 ? -24.122 -11.237 19.251 1.00 19.02 185 SER B C 1
ATOM 2021 O O . SER B 1 96 ? -23.403 -12.193 19.539 1.00 16.84 185 SER B O 1
ATOM 2024 N N . LEU B 1 97 ? -23.820 -10.359 18.288 1.00 16.20 186 LEU B N 1
ATOM 2025 C CA . LEU B 1 97 ? -22.577 -10.486 17.540 1.00 15.82 186 LEU B CA 1
ATOM 2026 C C . LEU B 1 97 ? -21.359 -10.358 18.473 1.00 16.00 186 LEU B C 1
ATOM 2027 O O . LEU B 1 97 ? -20.470 -11.200 18.394 1.00 13.56 186 LEU B O 1
ATOM 2032 N N . LEU B 1 98 ? -21.322 -9.326 19.355 1.00 12.00 187 LEU B N 1
ATOM 2033 C CA . LEU B 1 98 ? -20.205 -9.132 20.299 1.00 13.51 187 LEU B CA 1
ATOM 2034 C C . LEU B 1 98 ? -20.033 -10.358 21.206 1.00 18.39 187 LEU B C 1
ATOM 2035 O O . LEU B 1 98 ? -18.913 -10.821 21.379 1.00 16.31 187 LEU B O 1
ATOM 2040 N N . GLU B 1 99 ? -21.143 -10.937 21.717 1.00 17.72 188 GLU B N 1
ATOM 2041 C CA . GLU B 1 99 ? -21.086 -12.174 22.536 1.00 17.97 188 GLU B CA 1
ATOM 2042 C C . GLU B 1 99 ? -20.465 -13.343 21.765 1.00 21.57 188 GLU B C 1
ATOM 2043 O O . GLU B 1 99 ? -19.625 -14.067 22.307 1.00 20.46 188 GLU B O 1
ATOM 2049 N N . ARG B 1 100 ? -20.859 -13.517 20.496 1.00 18.35 189 ARG B N 1
ATOM 2050 C CA . ARG B 1 100 ? -20.330 -14.604 19.660 1.00 18.21 189 ARG B CA 1
ATOM 2051 C C . ARG B 1 100 ? -18.858 -14.391 19.391 1.00 23.79 189 ARG B C 1
ATOM 2052 O O . ARG B 1 100 ? -18.083 -15.335 19.506 1.00 24.60 189 ARG B O 1
ATOM 2060 N N . ILE B 1 101 ? -18.470 -13.146 19.056 1.00 21.37 190 ILE B N 1
ATOM 2061 C CA . ILE B 1 101 ? -17.082 -12.751 18.778 1.00 22.03 190 ILE B CA 1
ATOM 2062 C C . ILE B 1 101 ? -16.232 -12.974 20.017 1.00 28.58 190 ILE B C 1
ATOM 2063 O O . ILE B 1 101 ? -15.223 -13.676 19.948 1.00 28.98 190 ILE B O 1
ATOM 2068 N N . LEU B 1 102 ? -16.635 -12.378 21.147 1.00 27.20 191 LEU B N 1
ATOM 2069 C CA . LEU B 1 102 ? -15.902 -12.542 22.382 1.00 27.77 191 LEU B CA 1
ATOM 2070 C C . LEU B 1 102 ? -15.690 -14.011 22.677 1.00 35.05 191 LEU B C 1
ATOM 2071 O O . LEU B 1 102 ? -14.544 -14.399 22.878 1.00 35.29 191 LEU B O 1
ATOM 2076 N N . SER B 1 103 ? -16.741 -14.852 22.544 1.00 33.13 192 SER B N 1
ATOM 2077 C CA . SER B 1 103 ? -16.599 -16.298 22.745 1.00 33.14 192 SER B CA 1
ATOM 2078 C C . SER B 1 103 ? -15.628 -16.949 21.733 1.00 37.37 192 SER B C 1
ATOM 2079 O O . SER B 1 103 ? -14.858 -17.824 22.124 1.00 37.57 192 SER B O 1
ATOM 2082 N N . THR B 1 104 ? -15.603 -16.469 20.470 1.00 34.74 193 THR B N 1
ATOM 2083 C CA . THR B 1 104 ? -14.690 -16.989 19.435 1.00 35.19 193 THR B CA 1
ATOM 2084 C C . THR B 1 104 ? -13.245 -16.634 19.693 1.00 43.08 193 THR B C 1
ATOM 2085 O O . THR B 1 104 ? -12.390 -17.527 19.613 1.00 43.23 193 THR B O 1
ATOM 2089 N N . PHE B 1 105 ? -12.958 -15.348 20.014 1.00 41.52 194 PHE B N 1
ATOM 2090 C CA . PHE B 1 105 ? -11.598 -14.906 20.319 1.00 42.19 194 PHE B CA 1
ATOM 2091 C C . PHE B 1 105 ? -11.074 -15.554 21.627 1.00 46.06 194 PHE B C 1
ATOM 2092 O O . PHE B 1 105 ? -9.872 -15.768 21.740 1.00 46.32 194 PHE B O 1
ATOM 2100 N N . ARG B 1 106 ? -11.976 -15.885 22.583 1.00 41.95 195 ARG B N 1
ATOM 2101 C CA . ARG B 1 106 ? -11.651 -16.498 23.880 1.00 41.76 195 ARG B CA 1
ATOM 2102 C C . ARG B 1 106 ? -11.303 -17.999 23.822 1.00 44.77 195 ARG B C 1
ATOM 2103 O O . ARG B 1 106 ? -10.703 -18.520 24.766 1.00 44.31 195 ARG B O 1
ATOM 2111 N N . GLU B 1 107 ? -11.695 -18.694 22.737 1.00 41.09 196 GLU B N 1
ATOM 2112 C CA . GLU B 1 107 ? -11.454 -20.136 22.560 1.00 39.86 196 GLU B CA 1
ATOM 2113 C C . GLU B 1 107 ? -9.952 -20.469 22.547 1.00 39.93 196 GLU B C 1
ATOM 2114 O O . GLU B 1 107 ? -9.216 -19.804 21.815 1.00 39.93 196 GLU B O 1
ATOM 2120 N N . PRO B 1 108 ? -9.466 -21.463 23.339 1.00 34.44 197 PRO B N 1
ATOM 2121 C CA . PRO B 1 108 ? -8.012 -21.788 23.319 1.00 32.72 197 PRO B CA 1
ATOM 2122 C C . PRO B 1 108 ? -7.571 -22.344 21.980 1.00 29.29 197 PRO B C 1
ATOM 2123 O O . PRO B 1 108 ? -8.346 -23.010 21.295 1.00 26.54 197 PRO B O 1
ATOM 2127 N N . VAL B 1 109 ? -6.336 -22.027 21.603 1.00 23.42 198 VAL B N 1
ATOM 2128 C CA . VAL B 1 109 ? -5.753 -22.436 20.340 1.00 21.63 198 VAL B CA 1
ATOM 2129 C C . VAL B 1 109 ? -4.711 -23.490 20.626 1.00 24.67 198 VAL B C 1
ATOM 2130 O O . VAL B 1 109 ? -3.771 -23.239 21.394 1.00 21.99 198 VAL B O 1
ATOM 2134 N N . ARG B 1 110 ? -4.855 -24.650 19.954 1.00 22.06 199 ARG B N 1
ATOM 2135 C CA . ARG B 1 110 ? -3.915 -25.761 20.027 1.00 22.12 199 ARG B CA 1
ATOM 2136 C C . ARG B 1 110 ? -2.721 -25.390 19.180 1.00 27.18 199 ARG B C 1
ATOM 2137 O O . ARG B 1 110 ? -2.878 -25.108 17.991 1.00 24.86 199 ARG B O 1
ATOM 2145 N N . VAL B 1 111 ? -1.532 -25.344 19.793 1.00 25.38 200 VAL B N 1
ATOM 2146 C CA . VAL B 1 111 ? -0.293 -25.077 19.052 1.00 26.31 200 VAL B CA 1
ATOM 2147 C C . VAL B 1 111 ? 0.686 -26.166 19.446 1.00 32.45 200 VAL B C 1
ATOM 2148 O O . VAL B 1 111 ? 1.157 -26.158 20.578 1.00 32.46 200 VAL B O 1
ATOM 2152 N N . GLU B 1 112 ? 0.866 -27.178 18.564 1.00 30.91 201 GLU B N 1
ATOM 2153 C CA . GLU B 1 112 ? 1.635 -28.391 18.833 1.00 31.58 201 GLU B CA 1
ATOM 2154 C C . GLU B 1 112 ? 0.954 -29.033 20.061 1.00 36.57 201 GLU B C 1
ATOM 2155 O O . GLU B 1 112 ? -0.235 -29.360 19.971 1.00 37.10 201 GLU B O 1
ATOM 2161 N N . ASN B 1 113 ? 1.638 -29.103 21.206 1.00 33.61 202 ASN B N 1
ATOM 2162 C CA A ASN B 1 113 ? 1.057 -29.668 22.424 0.50 33.45 202 ASN B CA 1
ATOM 2163 C CA B ASN B 1 113 ? 1.110 -29.666 22.449 0.50 33.48 202 ASN B CA 1
ATOM 2164 C C . ASN B 1 113 ? 0.497 -28.596 23.372 1.00 36.60 202 ASN B C 1
ATOM 2165 O O . ASN B 1 113 ? -0.166 -28.931 24.361 1.00 36.68 202 ASN B O 1
ATOM 2174 N N . LYS B 1 114 ? 0.772 -27.312 23.082 1.00 30.96 203 LYS B N 1
ATOM 2175 C CA . LYS B 1 114 ? 0.316 -26.203 23.925 1.00 28.81 203 LYS B CA 1
ATOM 2176 C C . LYS B 1 114 ? -1.149 -25.828 23.719 1.00 29.91 203 LYS B C 1
ATOM 2177 O O . LYS B 1 114 ? -1.679 -26.009 22.615 1.00 28.71 203 LYS B O 1
ATOM 2183 N N . HIS B 1 115 ? -1.801 -25.315 24.797 1.00 24.93 204 HIS B N 1
ATOM 2184 C CA . HIS B 1 115 ? -3.182 -24.805 24.764 1.00 25.25 204 HIS B CA 1
ATOM 2185 C C . HIS B 1 115 ? -3.141 -23.329 25.177 1.00 23.64 204 HIS B C 1
ATOM 2186 O O . HIS B 1 115 ? -3.033 -23.019 26.350 1.00 21.93 204 HIS B O 1
ATOM 2193 N N . LEU B 1 116 ? -3.099 -22.441 24.180 1.00 16.18 205 LEU B N 1
ATOM 2194 C CA . LEU B 1 116 ? -2.879 -21.013 24.384 1.00 15.25 205 LEU B CA 1
ATOM 2195 C C . LEU B 1 116 ? -4.145 -20.212 24.200 1.00 20.15 205 LEU B C 1
ATOM 2196 O O . LEU B 1 116 ? -4.878 -20.424 23.236 1.00 17.68 205 LEU B O 1
ATOM 2201 N N . SER B 1 117 ? -4.395 -19.272 25.115 1.00 19.11 206 SER B N 1
ATOM 2202 C CA . SER B 1 117 ? -5.590 -18.455 24.978 1.00 20.36 206 SER B CA 1
ATOM 2203 C C . SER B 1 117 ? -5.342 -16.972 25.181 1.00 22.66 206 SER B C 1
ATOM 2204 O O . SER B 1 117 ? -4.470 -16.590 25.950 1.00 20.83 206 SER B O 1
ATOM 2207 N N . VAL B 1 118 ? -6.088 -16.148 24.463 1.00 18.46 207 VAL B N 1
ATOM 2208 C CA . VAL B 1 118 ? -6.009 -14.698 24.539 1.00 17.66 207 VAL B CA 1
ATOM 2209 C C . VAL B 1 118 ? -7.335 -14.143 25.037 1.00 23.17 207 VAL B C 1
ATOM 2210 O O . VAL B 1 118 ? -8.337 -14.848 24.992 1.00 21.30 207 VAL B O 1
ATOM 2214 N N . THR B 1 119 ? -7.335 -12.895 25.492 1.00 20.44 208 THR B N 1
ATOM 2215 C CA . THR B 1 119 ? -8.497 -12.184 26.011 1.00 21.51 208 THR B CA 1
ATOM 2216 C C . THR B 1 119 ? -8.816 -10.971 25.117 1.00 23.19 208 THR B C 1
ATOM 2217 O O . THR B 1 119 ? -8.003 -10.074 24.956 1.00 22.25 208 THR B O 1
ATOM 2221 N N . PRO B 1 120 ? -9.979 -10.953 24.475 1.00 19.25 209 PRO B N 1
ATOM 2222 C CA . PRO B 1 120 ? -10.311 -9.813 23.609 1.00 18.31 209 PRO B CA 1
ATOM 2223 C C . PRO B 1 120 ? -10.917 -8.629 24.358 1.00 19.26 209 PRO B C 1
ATOM 2224 O O . PRO B 1 120 ? -11.639 -8.801 25.346 1.00 17.35 209 PRO B O 1
ATOM 2228 N N . ASN B 1 121 ? -10.642 -7.426 23.848 1.00 16.58 210 ASN B N 1
ATOM 2229 C CA . ASN B 1 121 ? -11.214 -6.176 24.329 1.00 16.39 210 ASN B CA 1
ATOM 2230 C C . ASN B 1 121 ? -11.704 -5.457 23.077 1.00 15.57 210 ASN B C 1
ATOM 2231 O O . ASN B 1 121 ? -10.967 -5.349 22.102 1.00 15.61 210 ASN B O 1
ATOM 2236 N N . ILE B 1 122 ? -12.966 -5.062 23.066 1.00 11.41 211 ILE B N 1
ATOM 2237 C CA . ILE B 1 122 ? -13.530 -4.447 21.864 1.00 10.52 211 ILE B CA 1
ATOM 2238 C C . ILE B 1 122 ? -14.082 -3.062 22.116 1.00 13.09 211 ILE B C 1
ATOM 2239 O O . ILE B 1 122 ? -14.781 -2.856 23.089 1.00 14.09 211 ILE B O 1
ATOM 2244 N N . GLY B 1 123 ? -13.817 -2.157 21.185 1.00 10.74 212 GLY B N 1
ATOM 2245 C CA . GLY B 1 123 ? -14.371 -0.812 21.157 1.00 10.11 21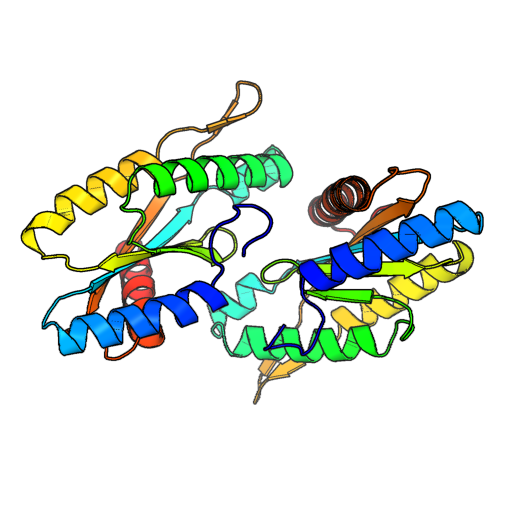2 GLY B CA 1
ATOM 2246 C C . GLY B 1 123 ? -15.279 -0.682 19.950 1.00 12.10 212 GLY B C 1
ATOM 2247 O O . GLY B 1 123 ? -14.992 -1.266 18.912 1.00 11.61 212 GLY B O 1
ATOM 2248 N N . VAL B 1 124 ? -16.414 0.011 20.085 1.00 10.15 213 VAL B N 1
ATOM 2249 C CA . VAL B 1 124 ? -17.394 0.158 19.007 1.00 10.14 213 VAL B CA 1
ATOM 2250 C C . VAL B 1 124 ? -17.602 1.632 18.688 1.00 13.34 213 VAL B C 1
ATOM 2251 O O . VAL B 1 124 ? -17.812 2.424 19.610 1.00 13.64 213 VAL B O 1
ATOM 2255 N N . ALA B 1 125 ? -17.601 1.979 17.396 1.00 10.13 214 ALA B N 1
ATOM 2256 C CA . ALA B 1 125 ? -17.962 3.316 16.899 1.00 9.54 214 ALA B CA 1
ATOM 2257 C C . ALA B 1 125 ? -19.066 3.092 15.878 1.00 15.18 214 ALA B C 1
ATOM 2258 O O . ALA B 1 125 ? -19.106 2.041 15.224 1.00 13.94 214 ALA B O 1
ATOM 2260 N N . ARG B 1 126 ? -19.969 4.051 15.766 1.00 11.82 215 ARG B N 1
ATOM 2261 C CA . ARG B 1 126 ? -21.126 3.982 14.872 1.00 12.23 215 ARG B CA 1
ATOM 2262 C C . ARG B 1 126 ? -21.140 5.178 13.936 1.00 16.12 215 ARG B C 1
ATOM 2263 O O . ARG B 1 126 ? -20.980 6.309 14.393 1.00 16.19 215 ARG B O 1
ATOM 2271 N N . PHE B 1 127 ? -21.284 4.922 12.634 1.00 12.23 216 PHE B N 1
ATOM 2272 C CA . PHE B 1 127 ? -21.450 5.940 11.597 1.00 11.90 216 PHE B CA 1
ATOM 2273 C C . PHE B 1 127 ? -22.960 6.088 11.396 1.00 15.72 216 PHE B C 1
ATOM 2274 O O . PHE B 1 127 ? -23.662 5.076 11.351 1.00 14.13 216 PHE B O 1
ATOM 2282 N N . PRO B 1 128 ? -23.515 7.325 11.338 1.00 14.32 217 PRO B N 1
ATOM 2283 C CA . PRO B 1 128 ? -22.830 8.624 11.335 1.00 14.34 217 PRO B CA 1
ATOM 2284 C C . PRO B 1 128 ? -22.590 9.280 12.706 1.00 17.58 217 PRO B C 1
ATOM 2285 O O . PRO B 1 128 ? -21.902 10.293 12.734 1.00 17.91 217 PRO B O 1
ATOM 2289 N N . GLU B 1 129 ? -23.167 8.774 13.812 1.00 15.48 218 GLU B N 1
ATOM 2290 C CA . GLU B 1 129 ? -23.046 9.401 15.153 1.00 16.40 218 GLU B CA 1
ATOM 2291 C C . GLU B 1 129 ? -21.635 9.778 15.608 1.00 19.72 218 GLU B C 1
ATOM 2292 O O . GLU B 1 129 ? -21.442 10.881 16.101 1.00 17.84 218 GLU B O 1
ATOM 2298 N N . ASP B 1 130 ? -20.663 8.862 15.442 1.00 12.89 219 ASP B N 1
ATOM 2299 C CA . ASP B 1 130 ? -19.292 9.048 15.909 1.00 12.31 219 ASP B CA 1
ATOM 2300 C C . ASP B 1 130 ? -18.285 9.644 14.938 1.00 17.51 219 ASP B C 1
ATOM 2301 O O . ASP B 1 130 ? -17.099 9.703 15.258 1.00 17.18 219 ASP B O 1
ATOM 2306 N N . GLY B 1 131 ? -18.723 10.041 13.759 1.00 14.98 220 GLY B N 1
ATOM 2307 C CA . GLY B 1 131 ? -17.810 10.594 12.761 1.00 15.51 220 GLY B CA 1
ATOM 2308 C C . GLY B 1 131 ? -18.284 10.445 11.333 1.00 21.90 220 GLY B C 1
ATOM 2309 O O . GLY B 1 131 ? -19.090 9.569 11.041 1.00 21.45 220 GLY B O 1
ATOM 2310 N N . GLU B 1 132 ? -17.797 11.312 10.442 1.00 19.68 221 GLU B N 1
ATOM 2311 C CA . GLU B 1 132 ? -18.161 11.310 9.019 1.00 21.00 221 GLU B CA 1
ATOM 2312 C C . GLU B 1 132 ? -17.229 10.461 8.139 1.00 24.62 221 GLU B C 1
ATOM 2313 O O . GLU B 1 132 ? -17.616 10.125 7.022 1.00 24.55 221 GLU B O 1
ATOM 2319 N N . ASN B 1 133 ? -16.014 10.129 8.621 1.00 19.65 222 ASN B N 1
ATOM 2320 C CA . ASN B 1 133 ? -15.073 9.318 7.844 1.00 19.25 222 ASN B CA 1
ATOM 2321 C C . ASN B 1 133 ? -14.504 8.158 8.674 1.00 21.23 222 ASN B C 1
ATOM 2322 O O . ASN B 1 133 ? -14.625 8.153 9.901 1.00 17.17 222 ASN B O 1
ATOM 2327 N N . LEU B 1 134 ? -13.881 7.182 7.995 1.00 19.10 223 LEU B N 1
ATOM 2328 C CA . LEU B 1 134 ? -13.358 5.986 8.628 1.00 19.08 223 LEU B CA 1
ATOM 2329 C C . LEU B 1 134 ? -12.267 6.259 9.641 1.00 23.31 223 LEU B C 1
ATOM 2330 O O . LEU B 1 134 ? -12.227 5.621 10.689 1.00 19.88 223 LEU B O 1
ATOM 2335 N N . GLU B 1 135 ? -11.378 7.214 9.323 1.00 21.44 224 GLU B N 1
ATOM 2336 C CA . GLU B 1 135 ? -10.257 7.618 10.174 1.00 21.07 224 GLU B CA 1
ATOM 2337 C C . GLU B 1 135 ? -10.784 8.107 11.554 1.00 21.72 224 GLU B C 1
ATOM 2338 O O . GLU B 1 135 ? -10.256 7.745 12.612 1.00 19.02 224 GLU B O 1
ATOM 2344 N N . GLU B 1 136 ? -11.876 8.886 11.534 1.00 18.74 225 GLU B N 1
ATOM 2345 C CA . GLU B 1 136 ? -12.530 9.401 12.737 1.00 18.08 225 GLU B CA 1
ATOM 2346 C C . GLU B 1 136 ? -13.175 8.279 13.549 1.00 18.82 225 GLU B C 1
ATOM 2347 O O . GLU B 1 136 ? -12.979 8.193 14.757 1.00 18.42 225 GLU B O 1
ATOM 2353 N N . LEU B 1 137 ? -13.954 7.423 12.882 1.00 13.02 226 LEU B N 1
ATOM 2354 C CA . LEU B 1 137 ? -14.626 6.299 13.541 1.00 11.24 226 LEU B CA 1
ATOM 2355 C C . LEU B 1 137 ? -13.631 5.343 14.208 1.00 12.83 226 LEU B C 1
ATOM 2356 O O . LEU B 1 137 ? -13.855 4.938 15.349 1.00 11.64 226 LEU B O 1
ATOM 2361 N N . LEU B 1 138 ? -12.513 5.016 13.515 1.00 11.04 227 LEU B N 1
ATOM 2362 C CA . LEU B 1 138 ? -11.461 4.152 14.074 1.00 11.19 227 LEU B CA 1
ATOM 2363 C C . LEU B 1 138 ? -10.852 4.741 15.321 1.00 15.60 227 LEU B C 1
ATOM 2364 O O . LEU B 1 138 ? -10.622 4.009 16.274 1.00 15.52 227 LEU B O 1
ATOM 2369 N N . LYS B 1 139 ? -10.600 6.068 15.334 1.00 15.38 228 LYS B N 1
ATOM 2370 C CA . LYS B 1 139 ? -10.057 6.742 16.526 1.00 14.43 228 LYS B CA 1
ATOM 2371 C C . LYS B 1 139 ? -11.009 6.608 17.716 1.00 16.75 228 LYS B C 1
ATOM 2372 O O . LYS B 1 139 ? -10.564 6.324 18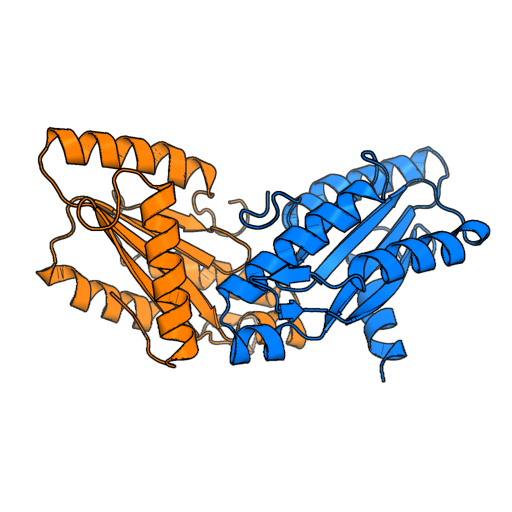.823 1.00 16.64 228 LYS B O 1
ATOM 2378 N N . VAL B 1 140 ? -12.325 6.782 17.482 1.00 12.24 229 VAL B N 1
ATOM 2379 C CA . VAL B 1 140 ? -13.343 6.637 18.536 1.00 10.74 229 VAL B CA 1
ATOM 2380 C C . VAL B 1 140 ? -13.405 5.174 19.047 1.00 13.91 229 VAL B C 1
ATOM 2381 O O . VAL B 1 140 ? -13.426 4.936 20.259 1.00 12.85 229 VAL B O 1
ATOM 2385 N N . ALA B 1 141 ? -13.456 4.203 18.107 1.00 10.53 230 ALA B N 1
ATOM 2386 C CA . ALA B 1 141 ? -13.499 2.777 18.466 1.00 9.02 230 ALA B CA 1
ATOM 2387 C C . ALA B 1 141 ? -12.213 2.374 19.251 1.00 13.98 230 ALA B C 1
ATOM 2388 O O . ALA B 1 141 ? -12.295 1.606 20.203 1.00 13.34 230 ALA B O 1
ATOM 2390 N N . ASP B 1 142 ? -11.054 2.921 18.859 1.00 13.24 231 ASP B N 1
ATOM 2391 C CA . ASP B 1 142 ? -9.754 2.659 19.505 1.00 13.70 231 ASP B CA 1
ATOM 2392 C C . ASP B 1 142 ? -9.726 3.189 20.934 1.00 19.07 231 ASP B C 1
ATOM 2393 O O . ASP B 1 142 ? -9.316 2.462 21.834 1.00 17.50 231 ASP B O 1
ATOM 2398 N N . MET B 1 143 ? -10.167 4.435 21.128 1.00 16.62 232 MET B N 1
ATOM 2399 C CA . MET B 1 143 ? -10.295 5.060 22.444 1.00 18.07 232 MET B CA 1
ATOM 2400 C C . MET B 1 143 ? -11.265 4.233 23.338 1.00 19.59 232 MET B C 1
ATOM 2401 O O . MET B 1 143 ? -10.972 3.982 24.511 1.00 17.90 232 MET B O 1
ATOM 2406 N N . ARG B 1 144 ? -12.398 3.791 22.780 1.00 15.57 233 ARG B N 1
ATOM 2407 C CA . ARG B 1 144 ? -13.345 2.969 23.553 1.00 14.60 233 ARG B CA 1
ATOM 2408 C C . ARG B 1 144 ? -12.804 1.543 23.809 1.00 17.23 233 ARG B C 1
ATOM 2409 O O . ARG B 1 144 ? -13.138 0.934 24.817 1.00 17.01 233 ARG B O 1
ATOM 2417 N N . MET B 1 145 ? -11.972 1.011 22.891 1.00 15.04 234 MET B N 1
ATOM 2418 C CA . MET B 1 145 ? -11.327 -0.305 23.050 1.00 15.32 234 MET B CA 1
ATOM 2419 C C . MET B 1 145 ? -10.399 -0.223 24.285 1.00 21.14 234 MET B C 1
ATOM 2420 O O . MET B 1 145 ? -10.488 -1.072 25.178 1.00 21.33 234 MET B O 1
ATOM 2425 N N . TYR B 1 146 ? -9.537 0.818 24.333 1.00 17.66 235 TYR B N 1
ATOM 2426 C CA . TYR B 1 146 ? -8.621 1.050 25.454 1.00 17.65 235 TYR B CA 1
ATOM 2427 C C . TYR B 1 146 ? -9.371 1.272 26.756 1.00 20.84 235 TYR B C 1
ATOM 2428 O O . TYR B 1 146 ? -8.910 0.809 27.795 1.00 21.09 235 TYR B O 1
ATOM 2437 N N . LYS B 1 147 ? -10.523 1.961 26.703 1.00 19.41 236 LYS B N 1
ATOM 2438 C CA . LYS B 1 147 ? -11.385 2.185 27.864 1.00 20.53 236 LYS B CA 1
ATOM 2439 C C . LYS B 1 147 ? -11.857 0.839 28.422 1.00 27.63 236 LYS B C 1
ATOM 2440 O O . LYS B 1 147 ? -11.817 0.628 29.635 1.00 26.31 236 LYS B O 1
ATOM 2446 N N . ALA B 1 148 ? -12.251 -0.085 27.530 1.00 25.63 237 ALA B N 1
ATOM 2447 C CA . ALA B 1 148 ? -12.721 -1.409 27.920 1.00 26.44 237 ALA B CA 1
ATOM 2448 C C . ALA B 1 148 ? -11.579 -2.250 28.533 1.00 32.41 237 ALA B C 1
ATOM 2449 O O . ALA B 1 148 ? -11.824 -3.017 29.466 1.00 32.03 237 ALA B O 1
ATOM 2451 N N . LYS B 1 149 ? -10.343 -2.071 28.018 1.00 29.38 238 LYS B N 1
ATOM 2452 C CA . LYS B 1 149 ? -9.122 -2.742 28.463 1.00 30.26 238 LYS B CA 1
ATOM 2453 C C . LYS B 1 149 ? -8.741 -2.236 29.874 1.00 36.90 238 LYS B C 1
ATOM 2454 O O . LYS B 1 149 ? -8.466 -3.055 30.761 1.00 37.06 238 LYS B O 1
ATOM 2460 N N . GLU B 1 150 ? -8.767 -0.891 30.074 1.00 34.26 239 GLU B N 1
ATOM 2461 C CA . GLU B 1 150 ? -8.446 -0.202 31.332 1.00 34.78 239 GLU B CA 1
ATOM 2462 C C . GLU B 1 150 ? -9.480 -0.491 32.441 1.00 42.07 239 GLU B C 1
ATOM 2463 O O . GLU B 1 150 ? -9.103 -0.720 33.596 1.00 41.27 239 GLU B O 1
ATOM 2469 N N . MET B 1 151 ? -10.776 -0.495 32.071 1.00 41.02 240 MET B N 1
ATOM 2470 C CA . MET B 1 151 ? -11.937 -0.760 32.931 1.00 41.77 240 MET B CA 1
ATOM 2471 C C . MET B 1 151 ? -12.127 -2.281 33.174 1.00 46.37 240 MET B C 1
ATOM 2472 O O . MET B 1 151 ? -12.988 -2.668 33.973 1.00 45.95 240 MET B O 1
ATOM 2477 N N . LYS B 1 152 ? -11.312 -3.130 32.493 1.00 43.30 241 LYS B N 1
ATOM 2478 C CA . LYS B 1 152 ? -11.329 -4.603 32.550 1.00 43.41 241 LYS B CA 1
ATOM 2479 C C . LYS B 1 152 ? -12.698 -5.233 32.219 1.00 46.81 241 LYS B C 1
ATOM 2480 O O . LYS B 1 152 ? -13.172 -6.133 32.921 1.00 46.27 241 LYS B O 1
ATOM 2486 N N . VAL B 1 153 ? -13.335 -4.735 31.143 1.00 42.01 242 VAL B N 1
ATOM 2487 C CA . VAL B 1 153 ? -14.627 -5.234 30.651 1.00 40.56 242 VAL B CA 1
ATOM 2488 C C . VAL B 1 153 ? -14.468 -5.751 29.194 1.00 42.98 242 VAL B C 1
ATOM 2489 O O . VAL B 1 153 ? -13.535 -5.316 28.509 1.00 43.24 242 VAL B O 1
ATOM 2493 N N . PRO B 1 154 ? -15.329 -6.675 28.695 1.00 37.96 243 PRO B N 1
ATOM 2494 C CA . PRO B 1 154 ? -15.155 -7.154 27.311 1.00 37.29 243 PRO B CA 1
ATOM 2495 C C . PRO B 1 154 ? -15.337 -6.082 26.228 1.00 38.41 243 PRO B C 1
ATOM 2496 O O . PRO B 1 154 ? -14.589 -6.088 25.250 1.00 35.28 243 PRO B O 1
ATOM 2500 N N . TYR B 1 155 ? -16.322 -5.170 26.387 1.00 36.24 244 TYR B N 1
ATOM 2501 C CA . TYR B 1 155 ? -16.569 -4.143 25.369 1.00 36.82 244 TYR B CA 1
ATOM 2502 C C . TYR B 1 155 ? -17.066 -2.783 25.856 1.00 42.30 244 TYR B C 1
ATOM 2503 O O . TYR B 1 155 ? -17.669 -2.697 26.923 1.00 41.37 244 TYR B O 1
ATOM 2512 N N . PHE B 1 156 ? -16.843 -1.728 25.029 1.00 40.63 245 PHE B N 1
ATOM 2513 C CA . PHE B 1 156 ? -17.305 -0.359 25.275 1.00 40.80 245 PHE B CA 1
ATOM 2514 C C . PHE B 1 156 ? -17.859 0.318 24.011 1.00 42.37 245 PHE B C 1
ATOM 2515 O O . PHE B 1 156 ? -17.254 0.246 22.932 1.00 37.79 245 PHE B O 1
ATOM 2523 N N . SER B 1 157 ? -19.027 0.980 24.174 1.00 40.51 246 SER B N 1
ATOM 2524 C CA . SER B 1 157 ? -19.764 1.656 23.112 1.00 64.70 246 SER B CA 1
ATOM 2525 C C . SER B 1 157 ? -20.500 2.886 23.643 1.00 99.28 246 SER B C 1
ATOM 2526 O O . SER B 1 157 ? -20.902 3.754 22.869 1.00 64.47 246 SER B O 1
#

Secondary structure (DSSP, 8-state):
--TTT-S--HHHHHHHHHHHHHHHHHHT--EEEEEEEEE-HHHHHHHH-HHHHHHHHHHHHHHHHTTS-TTSEEEEEETTEEEEEEES--HHHHHHHHHHHHHHHHS-EEETTEEE--EEEEEEEEETTT-SSHHHHHHHHHHHHHHHT-/-TTT----HHHHHHHHHHHHHHHHHHT--EEEEEEEEESHHHHHHHH-HHHHHHHHHHHHHHHHTTS-TTSEEEE-SSSEEEEEEET--HHHHHHHHHHHHHHHHS-EEETTEEE--EEEEEEEEETTT-SSHHHHHHHHHHHHHHHHHTT-SEE-